Protein AF-A0A150J374-F1 (afdb_monomer_lite)

Secondary structure (DSSP, 8-state):
-HHHHHHHHTT----HHHHHHHHHHH---SHHHHHHHHTT-S--PPP-------------------TTSSSSPPPHHHHHHHHHHHHTHHHHHHHHHIIIII----HHHHHHHHHHHHHHHHHHHHHHHHHHHHHHHHHHHHHHHHHHHHTTPPPPPPPS--HHHHHHHHHHHHHHHHHHHHHHHHHHHHHHHHHHHHHHHHTT-----GGG--B-PPPTT--HHHHHHHHH-TTSBHHHHHHHHHHHHHHHHHHHHHHHHHHHHHHHHHHHHHHHHHHHHHHHHHHHHHH-TTEEEEB-EE---STT--HHHHHHHHH--B-TTSPPPPSSTT---EE-PPEEEES---------

Structure (mmCIF, N/CA/C/O backbone):
data_AF-A0A150J374-F1
#
_entry.id   AF-A0A150J374-F1
#
loop_
_atom_site.group_PDB
_atom_site.id
_atom_site.type_symbol
_atom_site.label_atom_id
_atom_site.label_alt_id
_atom_site.label_comp_id
_atom_site.label_asym_id
_atom_site.label_entity_id
_atom_site.label_seq_id
_atom_site.pdbx_PDB_ins_code
_atom_site.Cartn_x
_atom_site.Cartn_y
_atom_site.Cartn_z
_atom_site.occupancy
_atom_site.B_iso_or_equiv
_atom_site.auth_seq_id
_atom_site.auth_comp_id
_atom_site.auth_asym_id
_atom_site.auth_atom_id
_atom_site.pdbx_PDB_model_num
ATOM 1 N N . MET A 1 1 ? 31.662 -36.806 10.217 1.00 38.19 1 MET A N 1
ATOM 2 C CA . MET A 1 1 ? 30.201 -36.665 10.030 1.00 38.19 1 MET A CA 1
ATOM 3 C C . MET A 1 1 ? 29.494 -36.095 11.257 1.00 38.19 1 MET A C 1
ATOM 5 O O . MET A 1 1 ? 28.530 -35.372 11.061 1.00 38.19 1 MET A O 1
ATOM 9 N N . GLU A 1 2 ? 29.994 -36.279 12.486 1.00 33.09 2 GLU A N 1
ATOM 10 C CA . GLU A 1 2 ? 29.393 -35.645 13.682 1.00 33.09 2 GLU A CA 1
ATOM 11 C C . GLU A 1 2 ? 29.393 -34.106 13.656 1.00 33.09 2 GLU A C 1
ATOM 13 O O . GLU A 1 2 ? 28.405 -33.495 14.045 1.00 33.09 2 GLU A O 1
ATOM 18 N N . LYS A 1 3 ? 30.404 -33.458 13.058 1.00 30.72 3 LYS A N 1
ATOM 19 C CA . LYS A 1 3 ? 30.445 -31.983 12.954 1.00 30.72 3 LYS A CA 1
ATOM 20 C C . LYS A 1 3 ? 29.437 -31.363 11.969 1.00 30.72 3 LYS A C 1
ATOM 22 O O . LYS A 1 3 ? 29.217 -30.160 12.011 1.00 30.72 3 LYS A O 1
ATOM 27 N N . VAL A 1 4 ? 28.818 -32.160 11.090 1.00 33.91 4 VAL A N 1
ATOM 28 C CA . VAL A 1 4 ? 27.753 -31.682 10.178 1.00 33.91 4 VAL A CA 1
ATOM 29 C C . VAL A 1 4 ? 26.372 -31.856 10.824 1.00 33.91 4 VAL A C 1
ATOM 31 O O . VAL A 1 4 ? 25.493 -31.019 10.633 1.00 33.91 4 VAL A O 1
ATOM 34 N N . ALA A 1 5 ? 26.199 -32.877 11.669 1.00 33.41 5 ALA A N 1
ATOM 35 C CA . ALA A 1 5 ? 24.984 -33.051 12.463 1.00 33.41 5 ALA A CA 1
ATOM 36 C C . ALA A 1 5 ? 24.838 -31.963 13.547 1.00 33.41 5 ALA A C 1
ATOM 38 O O . ALA A 1 5 ? 23.731 -31.492 13.803 1.00 33.41 5 ALA A O 1
ATOM 39 N N . GLU A 1 6 ? 25.951 -31.497 14.120 1.00 32.00 6 GLU A N 1
ATOM 40 C CA . GLU A 1 6 ? 25.953 -30.429 15.130 1.00 32.00 6 GLU A CA 1
ATOM 41 C C . GLU A 1 6 ? 25.656 -29.045 14.515 1.00 32.00 6 GLU A C 1
ATOM 43 O O . GLU A 1 6 ? 24.840 -28.295 15.042 1.00 32.00 6 GLU A O 1
ATOM 48 N N . ALA A 1 7 ? 26.168 -28.763 13.309 1.00 32.22 7 ALA A N 1
ATOM 49 C CA . ALA A 1 7 ? 25.910 -27.508 12.588 1.00 32.22 7 ALA A CA 1
ATOM 50 C C . ALA A 1 7 ? 24.475 -27.370 12.032 1.00 32.22 7 ALA A C 1
ATOM 52 O O . ALA A 1 7 ? 24.049 -26.268 11.683 1.00 32.22 7 ALA A O 1
ATOM 53 N N . THR A 1 8 ? 23.725 -28.474 11.936 1.00 37.16 8 THR A N 1
ATOM 54 C CA . THR A 1 8 ? 22.335 -28.453 11.443 1.00 37.16 8 THR A CA 1
ATOM 55 C C . THR A 1 8 ? 21.329 -28.280 12.585 1.00 37.16 8 THR A C 1
ATOM 57 O O . THR A 1 8 ? 20.276 -27.680 12.380 1.00 37.16 8 THR A O 1
ATOM 60 N N . ARG A 1 9 ? 21.673 -28.696 13.815 1.00 35.72 9 ARG A N 1
ATOM 61 C CA . ARG A 1 9 ? 20.845 -28.434 15.007 1.00 35.72 9 ARG A CA 1
ATOM 62 C C . ARG A 1 9 ? 20.870 -26.970 15.458 1.00 35.72 9 ARG A C 1
ATOM 64 O O . ARG A 1 9 ? 19.914 -26.530 16.082 1.00 35.72 9 ARG A O 1
ATOM 71 N N . GLU A 1 10 ? 21.887 -26.197 15.077 1.00 35.88 10 GLU A N 1
ATOM 72 C CA . GLU A 1 10 ? 21.960 -24.757 15.373 1.00 35.88 10 GLU A CA 1
ATOM 73 C C . GLU A 1 10 ? 21.293 -23.843 14.326 1.00 35.88 10 GLU A C 1
ATOM 75 O O . GLU A 1 10 ? 21.214 -22.636 14.555 1.00 35.88 10 GLU A O 1
ATOM 80 N N . LYS A 1 11 ? 20.793 -24.356 13.185 1.00 39.19 11 LYS A N 1
ATOM 81 C CA . LYS A 1 11 ? 20.380 -23.483 12.062 1.00 39.19 11 LYS A CA 1
ATOM 82 C C . LYS A 1 11 ? 18.904 -23.341 11.738 1.00 39.19 11 LYS A C 1
ATOM 84 O O . LYS A 1 11 ? 18.573 -22.381 11.052 1.00 39.19 11 LYS A O 1
ATOM 89 N N . VAL A 1 12 ? 18.013 -24.157 12.280 1.00 43.22 12 VAL A N 1
ATOM 90 C CA . VAL A 1 12 ? 16.616 -23.748 12.463 1.00 43.22 12 VAL A CA 1
ATOM 91 C C . VAL A 1 12 ? 16.111 -24.508 13.679 1.00 43.22 12 VAL A C 1
ATOM 93 O O . VAL A 1 12 ? 15.700 -25.659 13.570 1.00 43.22 12 VAL A O 1
ATOM 96 N N . ALA A 1 13 ? 16.146 -23.874 14.848 1.00 41.72 13 ALA A N 1
ATOM 97 C CA . ALA A 1 13 ? 15.275 -24.295 15.933 1.00 41.72 13 ALA A CA 1
ATOM 98 C C . ALA A 1 13 ? 13.845 -23.953 15.492 1.00 41.72 13 ALA A C 1
ATOM 100 O O . ALA A 1 13 ? 13.329 -22.875 15.781 1.00 41.72 13 ALA A O 1
ATOM 101 N N . ILE A 1 14 ? 13.241 -24.824 14.678 1.00 50.91 14 ILE A N 1
ATOM 102 C CA . ILE A 1 14 ? 11.795 -24.808 14.494 1.00 50.91 14 ILE A CA 1
ATOM 103 C C . ILE A 1 14 ? 11.257 -25.153 15.874 1.00 50.91 14 ILE A C 1
ATOM 105 O O . ILE A 1 14 ? 11.495 -26.251 16.370 1.00 50.91 14 ILE A O 1
ATOM 109 N N . ASP A 1 15 ? 10.613 -24.176 16.507 1.00 53.50 15 ASP A N 1
ATOM 110 C CA . ASP A 1 15 ? 9.872 -24.375 17.745 1.00 53.50 15 ASP A CA 1
ATOM 111 C C . ASP A 1 15 ? 9.000 -25.630 17.583 1.00 53.50 15 ASP A C 1
ATOM 113 O O . ASP A 1 15 ? 8.248 -25.743 16.607 1.00 53.50 15 ASP A O 1
ATOM 117 N N . GLU A 1 16 ? 9.117 -26.583 18.509 1.00 51.59 16 GLU A N 1
ATOM 118 C CA . GLU A 1 16 ? 8.302 -27.801 18.536 1.00 51.59 16 GLU A CA 1
ATOM 119 C C . GLU A 1 16 ? 6.806 -27.468 18.398 1.00 51.59 16 GLU A C 1
ATOM 121 O O . GLU A 1 16 ? 6.070 -28.207 17.743 1.00 51.59 16 GLU A O 1
ATOM 126 N N . ALA A 1 17 ? 6.363 -26.307 18.900 1.00 51.78 17 ALA A N 1
ATOM 127 C CA . ALA A 1 17 ? 5.001 -25.807 18.741 1.00 51.78 17 ALA A CA 1
ATOM 128 C C . ALA A 1 17 ? 4.650 -25.436 17.288 1.00 51.78 17 ALA A C 1
ATOM 130 O O . ALA A 1 17 ? 3.533 -25.700 16.837 1.00 51.78 17 ALA A O 1
ATOM 131 N N . LEU A 1 18 ? 5.589 -24.857 16.532 1.00 52.59 18 LEU A N 1
ATOM 132 C CA . LEU A 1 18 ? 5.409 -24.536 15.113 1.00 52.59 18 LEU A CA 1
ATOM 133 C C . LEU A 1 18 ? 5.372 -25.813 14.264 1.00 52.59 18 LEU A C 1
ATOM 135 O O . LEU A 1 18 ? 4.551 -25.918 13.354 1.00 52.59 18 LEU A O 1
ATOM 139 N N . LEU A 1 19 ? 6.206 -26.802 14.595 1.00 54.09 19 LEU A N 1
ATOM 140 C CA . LEU A 1 19 ? 6.217 -28.105 13.930 1.00 54.09 19 LEU A CA 1
ATOM 141 C C . LEU A 1 19 ? 4.925 -28.896 14.208 1.00 54.09 19 LEU A C 1
ATOM 143 O O . LEU A 1 19 ? 4.296 -29.393 13.275 1.00 54.09 19 LEU A O 1
ATOM 147 N N . CYS A 1 20 ? 4.466 -28.924 15.465 1.00 54.12 20 CYS A N 1
ATOM 148 C CA . CYS A 1 20 ? 3.187 -29.536 15.843 1.00 54.12 20 CYS A CA 1
ATOM 149 C C . CYS A 1 20 ? 2.001 -28.854 15.146 1.00 54.12 20 CYS A C 1
ATOM 151 O O . CYS A 1 20 ? 1.096 -29.527 14.653 1.00 54.12 20 CYS A O 1
ATOM 153 N N . TYR A 1 21 ? 2.029 -27.523 15.036 1.00 58.75 21 TYR A N 1
ATOM 154 C CA . TYR A 1 21 ? 0.998 -26.752 14.340 1.00 58.75 21 TYR A CA 1
ATOM 155 C C . TYR A 1 21 ? 0.945 -27.054 12.833 1.00 58.75 21 TYR A C 1
ATOM 157 O O . TYR A 1 21 ? -0.140 -27.116 12.248 1.00 58.75 21 TYR A O 1
ATOM 165 N N . LEU A 1 22 ? 2.100 -27.264 12.193 1.00 53.56 22 LEU A N 1
ATOM 166 C CA . LEU A 1 22 ? 2.177 -27.616 10.774 1.00 53.56 22 LEU A CA 1
ATOM 167 C C . LEU A 1 22 ? 1.619 -29.019 10.506 1.00 53.56 22 LEU A C 1
ATOM 169 O O . LEU A 1 22 ? 0.849 -29.172 9.558 1.00 53.56 22 LEU A O 1
ATOM 173 N N . ILE A 1 23 ? 1.921 -30.004 11.357 1.00 57.75 23 ILE A N 1
ATOM 174 C CA . ILE A 1 23 ? 1.377 -31.373 11.273 1.00 57.75 23 ILE A CA 1
ATOM 175 C C . ILE A 1 23 ? -0.154 -31.352 11.436 1.00 57.75 23 ILE A C 1
ATOM 177 O O . ILE A 1 23 ? -0.884 -31.926 10.630 1.00 57.75 23 ILE A O 1
ATOM 181 N N . GLU A 1 24 ? -0.675 -30.593 12.405 1.00 58.88 24 GLU A N 1
ATOM 182 C CA . GLU A 1 24 ? -2.112 -30.567 12.710 1.00 58.88 24 GLU A CA 1
ATOM 183 C C . GLU A 1 24 ? -2.978 -29.901 11.616 1.00 58.88 24 GLU A C 1
ATOM 185 O O . GLU A 1 24 ? -4.165 -30.207 11.483 1.00 58.88 24 GLU A O 1
ATOM 190 N N . LYS A 1 25 ? -2.423 -28.966 10.828 1.00 56.12 25 LYS A N 1
ATOM 191 C CA . LYS A 1 25 ? -3.194 -28.167 9.847 1.00 56.12 25 LYS A CA 1
ATOM 192 C C . LYS A 1 25 ? -2.994 -28.557 8.388 1.00 56.12 25 LYS A C 1
ATOM 194 O O . LYS A 1 25 ? -3.823 -28.183 7.561 1.00 56.12 25 LYS A O 1
ATOM 199 N N . SER A 1 26 ? -1.928 -29.282 8.067 1.00 62.06 26 SER A N 1
ATOM 200 C CA . SER A 1 26 ? -1.601 -29.674 6.690 1.00 62.06 26 SER A CA 1
ATOM 201 C C . SER A 1 26 ? -2.171 -31.036 6.289 1.00 62.06 26 SER A C 1
ATOM 203 O O . SER A 1 26 ? -2.210 -31.337 5.105 1.00 62.06 26 SER A O 1
ATOM 205 N N . GLY A 1 27 ? -2.634 -31.854 7.240 1.00 60.09 27 GLY A N 1
ATOM 206 C CA . GLY A 1 27 ? -3.044 -33.239 6.970 1.00 60.09 27 GLY A CA 1
ATOM 207 C C . GLY A 1 27 ? -1.870 -34.219 6.831 1.00 60.09 27 GLY A C 1
ATOM 208 O O . GLY A 1 27 ? -2.103 -35.387 6.528 1.00 60.09 27 GLY A O 1
ATOM 209 N N . ILE A 1 28 ? -0.642 -33.750 7.073 1.00 60.94 28 ILE A N 1
ATOM 210 C CA . ILE A 1 28 ? 0.588 -34.545 7.133 1.00 60.94 28 ILE A CA 1
ATOM 211 C C . ILE A 1 28 ? 0.591 -35.335 8.443 1.00 60.94 28 ILE A C 1
ATOM 213 O O . ILE A 1 28 ? 0.368 -34.769 9.511 1.00 60.94 28 ILE A O 1
ATOM 217 N N . LYS A 1 29 ? 0.812 -36.648 8.380 1.00 69.19 29 LYS A N 1
ATOM 218 C CA . LYS A 1 29 ? 0.600 -37.556 9.517 1.00 69.19 29 LYS A CA 1
ATOM 219 C C . LYS A 1 29 ? 1.832 -37.729 10.395 1.00 69.19 29 LYS A C 1
ATOM 221 O O . LYS A 1 29 ? 1.688 -38.107 11.556 1.00 69.19 29 LYS A O 1
ATOM 226 N N . ASN A 1 30 ? 3.029 -37.505 9.854 1.00 71.19 30 ASN A N 1
ATOM 227 C CA . ASN A 1 30 ? 4.289 -37.649 10.578 1.00 71.19 30 ASN A CA 1
ATOM 228 C C . ASN A 1 30 ? 5.428 -36.839 9.931 1.00 71.19 30 ASN A C 1
ATOM 230 O O . ASN A 1 30 ? 5.258 -36.203 8.891 1.00 71.19 30 ASN A O 1
ATOM 234 N N . LEU A 1 31 ? 6.588 -36.856 10.588 1.00 60.91 31 LEU A N 1
ATOM 235 C CA . LEU A 1 31 ? 7.769 -36.097 10.185 1.00 60.91 31 LEU A CA 1
ATOM 236 C C . LEU A 1 31 ? 8.327 -36.545 8.823 1.00 60.91 31 LEU A C 1
ATOM 238 O O . LEU A 1 31 ? 8.738 -35.705 8.028 1.00 60.91 31 LEU A O 1
ATOM 242 N N . ASP A 1 32 ? 8.267 -37.843 8.525 1.00 70.38 32 ASP A N 1
ATOM 243 C CA . ASP A 1 32 ? 8.770 -38.398 7.265 1.00 70.38 32 ASP A CA 1
ATOM 244 C C . ASP A 1 32 ? 7.936 -37.898 6.070 1.00 70.38 32 ASP A C 1
ATOM 246 O O . ASP A 1 32 ? 8.472 -37.513 5.033 1.00 70.38 32 ASP A O 1
ATOM 250 N N . GLU A 1 33 ? 6.612 -37.813 6.231 1.00 62.59 33 GLU A N 1
ATOM 251 C CA . GLU A 1 33 ? 5.692 -37.285 5.216 1.00 62.59 33 GLU A CA 1
ATOM 252 C C . GLU A 1 33 ? 5.844 -35.757 5.038 1.00 62.59 33 GLU A C 1
ATOM 254 O O . GLU A 1 33 ? 5.682 -35.240 3.931 1.00 62.59 33 GLU A O 1
AT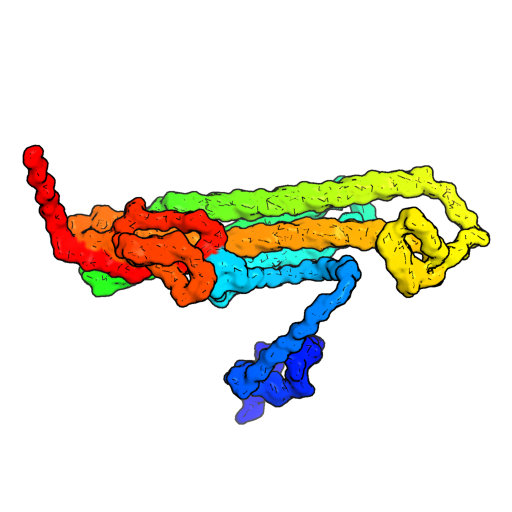OM 259 N N . PHE A 1 34 ? 6.246 -35.034 6.093 1.00 67.00 34 PHE A N 1
ATOM 260 C CA . PHE A 1 34 ? 6.608 -33.613 6.012 1.00 67.00 34 PHE A CA 1
ATOM 261 C C . PHE A 1 34 ? 7.890 -33.396 5.204 1.00 67.00 34 PHE A C 1
ATOM 263 O O . PHE A 1 34 ? 7.930 -32.523 4.336 1.00 67.00 34 PHE A O 1
ATOM 270 N N . GLU A 1 35 ? 8.927 -34.201 5.441 1.00 64.62 35 GLU A N 1
ATOM 271 C CA . GLU A 1 35 ? 10.180 -34.105 4.689 1.00 64.62 35 GLU A CA 1
ATOM 272 C C . GLU A 1 35 ? 9.993 -34.421 3.200 1.00 64.62 35 GLU A C 1
ATOM 274 O O . GLU A 1 35 ? 10.591 -33.756 2.351 1.00 64.62 35 GLU A O 1
ATOM 279 N N . LEU A 1 36 ? 9.137 -35.391 2.872 1.00 65.62 36 LEU A N 1
ATOM 280 C CA . LEU A 1 36 ? 8.795 -35.730 1.489 1.00 65.62 36 LEU A CA 1
ATOM 281 C C . LEU A 1 36 ? 7.960 -34.627 0.813 1.00 65.62 36 LEU A C 1
ATOM 283 O O . LEU A 1 36 ? 8.185 -34.314 -0.356 1.00 65.62 36 LEU A O 1
ATOM 287 N N . TRP A 1 37 ? 7.057 -33.963 1.544 1.00 68.88 37 TRP A N 1
ATOM 288 C CA . TRP A 1 37 ? 6.310 -32.803 1.038 1.00 68.88 37 TRP A CA 1
ATOM 289 C C . TRP A 1 37 ? 7.214 -31.588 0.776 1.00 68.88 37 TRP A C 1
ATOM 291 O O . TRP A 1 37 ? 7.107 -30.957 -0.275 1.00 68.88 37 TRP A O 1
ATOM 301 N N . VAL A 1 38 ? 8.163 -31.293 1.674 1.00 59.75 38 VAL A N 1
ATOM 302 C CA . VAL A 1 38 ? 9.156 -30.213 1.484 1.00 59.75 38 VAL A CA 1
ATOM 303 C C . VAL A 1 38 ? 10.032 -30.462 0.250 1.00 59.75 38 VAL A C 1
ATOM 305 O O . VAL A 1 38 ? 10.437 -29.511 -0.420 1.00 59.75 38 VAL A O 1
ATOM 308 N N . LYS A 1 39 ? 10.293 -31.730 -0.082 1.00 68.06 39 LYS A N 1
ATOM 309 C CA . LYS A 1 39 ? 11.021 -32.136 -1.295 1.00 68.06 39 LYS A CA 1
ATOM 310 C C . LYS A 1 39 ? 10.148 -32.170 -2.557 1.00 68.06 39 LYS A C 1
ATOM 312 O O . LYS A 1 39 ? 10.680 -32.362 -3.645 1.00 68.06 39 LYS A O 1
ATOM 317 N N . GLY A 1 40 ? 8.838 -31.941 -2.434 1.00 59.81 40 GLY A N 1
ATOM 318 C CA . GLY A 1 40 ? 7.895 -31.957 -3.555 1.00 59.81 40 GLY A CA 1
ATOM 319 C C . GLY A 1 40 ? 7.529 -33.362 -4.041 1.00 59.81 40 GLY A C 1
ATOM 320 O O . GLY A 1 40 ? 7.038 -33.511 -5.155 1.00 59.81 40 GLY A O 1
ATOM 321 N N . GLU A 1 41 ? 7.765 -34.390 -3.226 1.00 65.94 41 GLU A N 1
ATOM 322 C CA . GLU A 1 41 ? 7.545 -35.794 -3.592 1.00 65.94 41 GLU A CA 1
ATOM 323 C C . GLU A 1 41 ? 6.123 -36.283 -3.254 1.00 65.94 41 GLU A C 1
ATOM 325 O O . GLU A 1 41 ? 5.722 -37.365 -3.682 1.00 65.94 41 GLU A O 1
ATOM 330 N N . VAL A 1 42 ? 5.332 -35.487 -2.521 1.00 56.38 42 VAL A N 1
ATOM 331 C CA . VAL A 1 42 ? 3.940 -35.804 -2.156 1.00 56.38 42 VAL A CA 1
ATOM 332 C C . VAL A 1 42 ? 3.047 -34.570 -2.325 1.00 56.38 42 VAL A C 1
ATOM 334 O O . VAL A 1 42 ? 3.392 -33.478 -1.877 1.00 56.38 42 VAL A O 1
ATOM 337 N N . GLU A 1 43 ? 1.876 -34.742 -2.947 1.00 54.22 43 GLU A N 1
ATOM 338 C CA . GLU A 1 43 ? 0.886 -33.682 -3.182 1.00 54.22 43 GLU A CA 1
ATOM 339 C C . GLU A 1 43 ? -0.299 -33.813 -2.206 1.00 54.22 43 GLU A C 1
ATOM 341 O O . GLU A 1 43 ? -0.910 -34.878 -2.092 1.00 54.22 43 GLU A O 1
ATOM 346 N N . ILE A 1 44 ? -0.653 -32.730 -1.503 1.00 55.34 44 ILE A N 1
ATOM 347 C CA . ILE A 1 44 ? -1.740 -32.727 -0.512 1.00 55.34 44 ILE A CA 1
ATOM 348 C C . ILE A 1 44 ? -2.915 -31.900 -1.032 1.00 55.34 44 ILE A C 1
ATOM 350 O O . ILE A 1 44 ? -2.782 -30.705 -1.294 1.00 55.34 44 ILE A O 1
ATOM 354 N N . LYS A 1 45 ? -4.095 -32.522 -1.142 1.00 45.03 45 LYS A N 1
ATOM 355 C CA . LYS A 1 45 ? -5.328 -31.853 -1.586 1.00 45.03 45 LYS A CA 1
ATOM 356 C C . LYS A 1 45 ? -6.177 -31.404 -0.387 1.00 45.03 45 LYS A C 1
ATOM 358 O O . LYS A 1 45 ? -6.566 -32.255 0.417 1.00 45.03 45 LYS A O 1
ATOM 363 N N . PRO A 1 46 ? -6.524 -30.109 -0.259 1.00 40.38 46 PRO A N 1
ATOM 364 C CA . PRO A 1 46 ? -7.379 -29.643 0.827 1.00 40.38 46 PRO A CA 1
ATOM 365 C C . PRO A 1 46 ? -8.831 -30.089 0.607 1.00 40.38 46 PRO A C 1
ATOM 367 O O . PRO A 1 46 ? -9.414 -29.862 -0.454 1.00 40.38 46 PRO A O 1
ATOM 370 N N . LYS A 1 47 ? -9.443 -30.702 1.627 1.00 35.91 47 LYS A N 1
ATOM 371 C CA . LYS A 1 47 ? -10.891 -30.955 1.650 1.00 35.91 47 LYS A CA 1
ATOM 372 C C . LYS A 1 47 ? -11.636 -29.652 1.943 1.00 35.91 47 LYS A C 1
ATOM 374 O O . LYS A 1 47 ? -11.446 -29.062 3.004 1.00 35.91 47 LYS A O 1
ATOM 379 N N . VAL A 1 48 ? -12.521 -29.245 1.036 1.00 38.25 48 VAL A N 1
ATOM 380 C CA . VAL A 1 48 ? -13.505 -28.180 1.266 1.00 38.25 48 VAL A CA 1
ATOM 381 C C . VAL A 1 48 ? -14.892 -28.815 1.295 1.00 38.25 48 VAL A C 1
ATOM 383 O O . VAL A 1 48 ? -15.290 -29.461 0.331 1.00 38.25 48 VAL A O 1
ATOM 386 N N . GLU A 1 49 ? -15.630 -28.618 2.386 1.00 35.09 49 GLU A N 1
ATOM 387 C CA . GLU A 1 49 ? -17.067 -28.904 2.459 1.00 35.09 49 GLU A CA 1
ATOM 388 C C . GLU A 1 49 ? -17.867 -27.598 2.555 1.00 35.09 49 GLU A C 1
ATOM 390 O O . GLU A 1 49 ? -17.479 -26.645 3.239 1.00 35.09 49 GLU A O 1
ATOM 395 N N . HIS A 1 50 ? -18.990 -27.559 1.834 1.00 32.78 50 HIS A N 1
ATOM 396 C CA . HIS A 1 50 ? -19.873 -26.405 1.715 1.00 32.78 50 HIS A CA 1
ATOM 397 C C . HIS A 1 50 ? -20.871 -26.267 2.880 1.00 32.78 50 HIS A C 1
ATOM 399 O O . HIS A 1 50 ? -21.577 -27.196 3.247 1.00 32.78 50 HIS A O 1
ATOM 405 N N . ALA A 1 51 ? -20.925 -25.029 3.380 1.00 47.19 51 ALA A N 1
ATOM 406 C CA . ALA A 1 51 ? -22.043 -24.242 3.912 1.00 47.19 51 ALA A CA 1
ATOM 407 C C . ALA A 1 51 ? -23.212 -24.916 4.663 1.00 47.19 51 ALA A C 1
ATOM 409 O O . ALA A 1 51 ? -24.101 -25.490 4.052 1.00 47.19 51 ALA A O 1
ATOM 410 N N . HIS A 1 52 ? -23.363 -24.548 5.945 1.00 26.92 52 HIS A N 1
ATOM 411 C CA . HIS A 1 52 ? -24.669 -24.259 6.552 1.00 26.92 52 HIS A CA 1
ATOM 412 C C . HIS A 1 52 ? -24.568 -23.137 7.609 1.00 26.92 52 HIS A C 1
ATOM 414 O O . HIS A 1 52 ? -23.675 -23.139 8.450 1.00 26.92 52 HIS A O 1
ATOM 420 N N . ILE A 1 53 ? -25.513 -22.187 7.524 1.00 29.66 53 ILE A N 1
ATOM 421 C CA . ILE A 1 53 ? -25.961 -21.186 8.519 1.00 29.66 53 ILE A CA 1
ATOM 422 C C . ILE A 1 53 ? -24.844 -20.348 9.182 1.00 29.66 53 ILE A C 1
ATOM 424 O O . ILE A 1 53 ? -24.161 -20.781 10.109 1.00 29.66 53 ILE A O 1
ATOM 428 N N . LYS A 1 54 ? -24.714 -19.083 8.743 1.00 35.00 54 LYS A N 1
ATOM 429 C CA . LYS A 1 54 ? -23.756 -18.094 9.269 1.00 35.00 54 LYS A CA 1
ATOM 430 C C . LYS A 1 54 ? -23.999 -17.814 10.761 1.00 35.00 54 LYS A C 1
ATOM 432 O O . LYS A 1 54 ? -24.692 -16.869 11.127 1.00 35.00 54 LYS A O 1
ATOM 437 N N . LYS A 1 55 ? -23.329 -18.572 11.634 1.00 37.41 55 LYS A N 1
ATOM 438 C CA . LYS A 1 55 ? -22.749 -17.994 12.856 1.00 37.41 55 LYS A CA 1
ATOM 439 C C . LYS A 1 55 ? -21.934 -16.779 12.401 1.00 37.41 55 LYS A C 1
ATOM 441 O O . LYS A 1 55 ? -21.206 -16.913 11.415 1.00 37.41 55 LYS A O 1
ATOM 446 N N . SER A 1 56 ? -22.060 -15.615 13.044 1.00 40.31 56 SER A N 1
ATOM 447 C CA . SER A 1 56 ? -21.134 -14.508 12.778 1.00 40.31 56 SER A CA 1
ATOM 448 C C . SER A 1 56 ? -19.723 -15.041 13.024 1.00 40.31 56 SER A C 1
ATOM 450 O O . SER A 1 56 ? -19.337 -15.358 14.151 1.00 40.31 56 SER A O 1
ATOM 452 N N . LYS A 1 57 ? -19.013 -15.328 11.931 1.00 49.84 57 LYS A N 1
ATOM 453 C CA . LYS A 1 57 ? -17.694 -15.945 11.975 1.00 49.84 57 LYS A CA 1
ATOM 454 C C . LYS A 1 57 ? -16.808 -14.868 12.579 1.00 49.84 57 LYS A C 1
ATOM 456 O O . LYS A 1 57 ? -16.722 -13.789 12.000 1.00 49.84 57 LYS A O 1
ATOM 461 N N . LYS A 1 58 ? -16.239 -15.133 13.760 1.00 53.31 58 LYS A N 1
ATOM 462 C CA . LYS A 1 58 ? -15.277 -14.235 14.412 1.00 53.31 58 LYS A CA 1
ATOM 463 C C . LYS A 1 58 ? -14.285 -13.787 13.335 1.00 53.31 58 LYS A C 1
ATOM 465 O O . LYS A 1 58 ? -13.664 -14.649 12.707 1.00 53.31 58 LYS A O 1
ATOM 470 N N . ILE A 1 59 ? -14.231 -12.486 13.046 1.00 58.53 59 ILE A N 1
ATOM 471 C CA . ILE A 1 59 ? -13.342 -11.951 12.015 1.00 58.53 59 ILE A CA 1
ATOM 472 C C . ILE A 1 59 ? -11.932 -12.100 12.573 1.00 58.53 59 ILE A C 1
ATOM 474 O O . ILE A 1 59 ? -11.481 -11.312 13.391 1.00 58.53 59 ILE A O 1
ATOM 478 N N . LYS A 1 60 ? -11.240 -13.173 12.196 1.00 71.56 60 LYS A N 1
ATOM 479 C CA . LYS A 1 60 ? -9.822 -13.300 12.502 1.00 71.56 60 LYS A CA 1
ATOM 480 C C . LYS A 1 60 ? -9.087 -12.485 11.449 1.00 71.56 60 LYS A C 1
ATOM 482 O O . LYS A 1 60 ? -9.067 -12.885 10.288 1.00 71.56 60 LYS A O 1
ATOM 487 N N . VAL A 1 61 ? -8.531 -11.340 11.840 1.00 74.81 61 VAL A N 1
ATOM 488 C CA . VAL A 1 61 ? -7.705 -10.535 10.935 1.00 74.81 61 VAL A CA 1
ATOM 489 C C . VAL A 1 61 ? -6.476 -11.361 10.559 1.00 74.81 61 VAL A C 1
ATOM 491 O O . VAL A 1 61 ? -5.615 -11.653 11.389 1.00 74.81 61 VAL A O 1
ATOM 494 N N . GLU A 1 62 ? -6.421 -11.789 9.302 1.00 87.94 62 GLU A N 1
ATOM 495 C CA . GLU A 1 62 ? -5.260 -12.469 8.741 1.00 87.94 62 GLU A CA 1
ATOM 496 C C . GLU A 1 62 ? -4.345 -11.440 8.088 1.00 87.94 62 GLU A C 1
ATOM 498 O O . GLU A 1 62 ? -4.728 -10.777 7.124 1.00 87.94 62 GLU A O 1
ATOM 503 N N . PHE A 1 63 ? -3.119 -11.329 8.596 1.00 90.94 63 PHE A N 1
ATOM 504 C CA . PHE A 1 63 ? -2.076 -10.464 8.048 1.00 90.94 63 PHE A CA 1
ATOM 505 C C . PHE A 1 63 ? -1.342 -11.176 6.915 1.00 90.94 63 PHE A C 1
ATOM 507 O O . PHE A 1 63 ? -0.150 -11.443 7.026 1.00 90.94 63 PHE A O 1
ATOM 514 N N . LYS A 1 64 ? -2.069 -11.535 5.858 1.00 94.06 64 LYS A N 1
ATOM 515 C CA . LYS A 1 64 ? -1.522 -12.140 4.640 1.00 94.06 64 LYS A CA 1
ATOM 516 C C . LYS A 1 64 ? -2.005 -11.361 3.416 1.00 94.06 64 LYS A C 1
ATOM 518 O O . LYS A 1 64 ? -3.167 -10.940 3.416 1.00 94.06 64 LYS A O 1
ATOM 523 N N . PRO A 1 65 ? -1.151 -11.169 2.397 1.00 94.44 65 PRO A N 1
ATOM 524 C CA . PRO A 1 65 ? -1.590 -10.605 1.131 1.00 94.44 65 PRO A CA 1
ATOM 525 C C . PRO A 1 65 ? -2.558 -11.567 0.439 1.00 94.44 65 PRO A C 1
ATOM 527 O O . PRO A 1 65 ? -2.460 -12.786 0.601 1.00 94.44 65 PRO A O 1
ATOM 530 N N . ASN A 1 66 ? -3.486 -11.028 -0.346 1.00 92.00 66 ASN A N 1
ATOM 531 C CA . ASN A 1 66 ? -4.319 -11.819 -1.239 1.00 92.00 66 ASN A CA 1
ATOM 532 C C . ASN A 1 66 ? -3.491 -12.230 -2.474 1.00 92.00 66 ASN A C 1
ATOM 534 O O . ASN A 1 66 ? -3.205 -11.371 -3.312 1.00 92.00 66 ASN A O 1
ATOM 538 N N . PRO A 1 67 ? -3.119 -13.513 -2.644 1.00 89.12 67 PRO A N 1
ATOM 539 C CA . PRO A 1 67 ? -2.301 -13.931 -3.783 1.00 89.12 67 PRO A CA 1
ATOM 540 C C . PRO A 1 67 ? -3.006 -13.752 -5.133 1.00 89.12 67 PRO A C 1
ATOM 542 O O . PRO A 1 67 ? -2.332 -13.650 -6.151 1.00 89.12 67 PRO A O 1
ATOM 545 N N . ASN A 1 68 ? -4.337 -13.648 -5.114 1.00 86.94 68 ASN A N 1
ATOM 546 C CA . ASN A 1 68 ? -5.199 -13.489 -6.281 1.00 86.94 68 ASN A CA 1
ATOM 547 C C . ASN A 1 68 ? -5.733 -12.049 -6.383 1.00 86.94 68 ASN A C 1
ATOM 549 O O . ASN A 1 68 ? -6.876 -11.830 -6.781 1.00 86.94 68 ASN A O 1
ATOM 553 N N . LEU A 1 69 ? -4.978 -11.067 -5.883 1.00 88.00 69 LEU A N 1
ATOM 554 C CA . LEU A 1 69 ? -5.311 -9.659 -6.076 1.00 88.00 69 LEU A CA 1
ATOM 555 C C . LEU A 1 69 ? -4.838 -9.221 -7.464 1.00 88.00 69 LEU A C 1
ATOM 557 O O . LEU A 1 69 ? -3.659 -9.407 -7.773 1.00 88.00 69 LEU A O 1
ATOM 561 N N . GLY A 1 70 ? -5.737 -8.607 -8.233 1.00 84.31 70 GLY A N 1
ATOM 562 C CA . GLY A 1 70 ? -5.478 -8.219 -9.619 1.00 84.31 70 GLY A CA 1
ATOM 563 C C . GLY A 1 70 ? -5.642 -9.376 -10.607 1.00 84.31 70 GLY A C 1
ATOM 564 O O . GLY A 1 70 ? -6.090 -10.465 -10.240 1.00 84.31 70 GLY A O 1
ATOM 565 N N . GLU A 1 71 ? -5.290 -9.117 -11.861 1.00 82.69 71 GLU A N 1
ATOM 566 C CA . GLU A 1 71 ? -5.119 -10.156 -12.879 1.00 82.69 71 GLU A CA 1
ATOM 567 C C . GLU A 1 71 ? -3.894 -10.993 -12.540 1.00 82.69 71 GLU A C 1
ATOM 569 O O . GLU A 1 71 ? -3.008 -10.491 -11.874 1.00 82.69 71 GLU A O 1
ATOM 574 N N . ALA A 1 72 ? -3.813 -12.230 -13.014 1.00 79.19 72 ALA A N 1
ATOM 575 C CA . ALA A 1 72 ? -2.657 -13.113 -12.895 1.00 79.19 72 ALA A CA 1
ATOM 576 C C . ALA A 1 72 ? -2.008 -13.344 -11.508 1.00 79.19 72 ALA A C 1
ATOM 578 O O . ALA A 1 72 ? -2.321 -12.740 -10.481 1.00 79.19 72 ALA A O 1
ATOM 579 N N . GLY A 1 73 ? -1.110 -14.330 -11.458 1.00 82.81 73 GLY A N 1
ATOM 580 C CA . GLY A 1 73 ? -0.409 -14.714 -10.232 1.00 82.81 73 GLY A CA 1
ATOM 581 C C . GLY A 1 73 ? 0.650 -13.693 -9.805 1.00 82.81 73 GLY A C 1
ATOM 582 O O . GLY A 1 73 ? 1.542 -13.347 -10.580 1.00 82.81 73 GLY A O 1
ATOM 583 N N . ALA A 1 74 ? 0.606 -13.261 -8.543 1.00 89.12 74 ALA A N 1
ATOM 584 C CA . ALA A 1 74 ? 1.657 -12.434 -7.955 1.00 89.12 74 ALA A CA 1
ATOM 585 C C . ALA A 1 74 ? 3.002 -13.177 -7.886 1.00 89.12 74 ALA A C 1
ATOM 587 O O . ALA A 1 74 ? 3.071 -14.356 -7.523 1.00 89.12 74 ALA A O 1
ATOM 588 N N . THR A 1 75 ? 4.098 -12.467 -8.163 1.00 90.62 75 THR A N 1
ATOM 589 C CA . THR A 1 75 ? 5.440 -13.040 -7.982 1.00 90.62 75 THR A CA 1
ATOM 590 C C . THR A 1 75 ? 5.761 -13.216 -6.495 1.00 90.62 75 THR A C 1
ATOM 592 O O . THR A 1 75 ? 5.220 -12.526 -5.629 1.00 90.62 75 THR A O 1
ATOM 595 N N . LYS A 1 76 ? 6.705 -14.108 -6.167 1.00 93.88 76 LYS A N 1
ATOM 596 C CA . LYS A 1 76 ? 7.160 -14.284 -4.776 1.00 93.88 76 LYS A CA 1
ATOM 597 C C . LYS A 1 76 ? 7.743 -12.993 -4.185 1.00 93.88 76 LYS A C 1
ATOM 599 O O . LYS A 1 76 ? 7.532 -12.712 -3.009 1.00 93.88 76 LYS A O 1
ATOM 604 N N . GLU A 1 77 ? 8.471 -12.219 -4.986 1.00 94.00 77 GLU A N 1
ATOM 605 C CA . GLU A 1 77 ? 9.065 -10.942 -4.565 1.00 94.00 77 GLU A CA 1
ATOM 606 C C . GLU A 1 77 ? 7.993 -9.917 -4.192 1.00 94.00 77 GLU A C 1
ATOM 608 O O . GLU A 1 77 ? 8.068 -9.292 -3.134 1.00 94.00 77 GLU A O 1
ATOM 613 N N . GLU A 1 78 ? 6.958 -9.800 -5.020 1.00 94.62 78 GLU A N 1
ATOM 614 C CA . GLU A 1 78 ? 5.823 -8.924 -4.757 1.00 94.62 78 GLU A CA 1
ATOM 615 C C . GLU A 1 78 ? 5.042 -9.359 -3.515 1.00 94.62 78 GLU A C 1
ATOM 617 O O . GLU A 1 78 ? 4.735 -8.529 -2.659 1.00 94.62 78 GLU A O 1
ATOM 622 N N . LEU A 1 79 ? 4.739 -10.657 -3.381 1.00 95.62 79 LEU A N 1
ATOM 623 C CA . LEU A 1 79 ? 4.038 -11.178 -2.207 1.00 95.62 79 LEU A CA 1
ATOM 624 C C . LEU A 1 79 ? 4.818 -10.894 -0.925 1.00 95.62 79 LEU A C 1
ATOM 626 O O . LEU A 1 79 ? 4.219 -10.495 0.071 1.00 95.62 79 LEU A O 1
ATOM 630 N N . ASN A 1 80 ? 6.144 -11.040 -0.955 1.00 95.62 80 ASN A N 1
ATOM 631 C CA . ASN A 1 80 ? 6.997 -10.690 0.176 1.00 95.62 80 ASN A CA 1
ATOM 632 C C . ASN A 1 80 ? 6.915 -9.194 0.502 1.00 95.62 80 ASN A C 1
ATOM 634 O O . ASN A 1 80 ? 6.747 -8.837 1.666 1.00 95.62 80 ASN A O 1
ATOM 638 N N . TYR A 1 81 ? 6.987 -8.321 -0.504 1.00 97.44 81 TYR A N 1
ATOM 639 C CA . TYR A 1 81 ? 6.850 -6.878 -0.304 1.00 97.44 81 TYR A CA 1
ATOM 640 C C . TYR A 1 81 ? 5.495 -6.512 0.320 1.00 97.44 81 TYR A C 1
ATOM 642 O O . TYR A 1 81 ? 5.448 -5.883 1.378 1.00 97.44 81 TYR A O 1
ATOM 650 N N . ARG A 1 82 ? 4.391 -6.982 -0.269 1.00 97.62 82 ARG A N 1
ATOM 651 C CA . ARG A 1 82 ? 3.026 -6.754 0.235 1.00 97.62 82 ARG A CA 1
ATOM 652 C C . ARG A 1 82 ? 2.848 -7.298 1.652 1.00 97.62 82 ARG A C 1
ATOM 654 O O . ARG A 1 82 ? 2.274 -6.628 2.510 1.00 97.62 82 ARG A O 1
ATOM 661 N N . GLN A 1 83 ? 3.403 -8.478 1.929 1.00 97.31 83 GLN A N 1
ATOM 662 C CA . GLN A 1 83 ? 3.408 -9.079 3.259 1.00 97.31 83 GLN A CA 1
ATOM 663 C C . GLN A 1 83 ? 4.124 -8.194 4.286 1.00 97.31 83 GLN A C 1
ATOM 665 O O . GLN A 1 83 ? 3.608 -8.034 5.394 1.00 97.31 83 GLN A O 1
ATOM 670 N N . VAL A 1 84 ? 5.272 -7.603 3.939 1.00 96.25 84 VAL A N 1
ATOM 671 C CA . VAL A 1 84 ? 5.994 -6.679 4.827 1.00 96.25 84 VAL A CA 1
ATOM 672 C C . VAL A 1 84 ? 5.139 -5.451 5.142 1.00 96.25 84 VAL A C 1
ATOM 674 O O . VAL A 1 84 ? 4.999 -5.116 6.317 1.00 96.25 84 VAL A O 1
ATOM 677 N N . LEU A 1 85 ? 4.512 -4.820 4.142 1.00 97.31 85 LEU A N 1
ATOM 678 C CA . LEU A 1 85 ? 3.645 -3.656 4.377 1.00 97.31 85 LEU A CA 1
ATOM 679 C C . LEU A 1 85 ? 2.474 -3.999 5.310 1.00 97.31 85 LEU A C 1
ATOM 681 O O . LEU A 1 85 ? 2.203 -3.277 6.269 1.00 97.31 85 LEU A O 1
ATOM 685 N N . ILE A 1 86 ? 1.808 -5.131 5.063 1.00 97.31 86 ILE A N 1
ATOM 686 C CA . ILE A 1 86 ? 0.672 -5.603 5.865 1.00 97.31 86 ILE A CA 1
ATOM 687 C C . ILE A 1 86 ? 1.081 -5.880 7.317 1.00 97.31 86 ILE A C 1
ATOM 689 O O . ILE A 1 86 ? 0.307 -5.602 8.234 1.00 97.31 86 ILE A O 1
ATOM 693 N N . LEU A 1 87 ? 2.288 -6.401 7.563 1.00 96.06 87 LEU A N 1
ATOM 694 C CA . LEU A 1 87 ? 2.748 -6.707 8.922 1.00 96.06 87 LEU A CA 1
ATOM 695 C C . LEU A 1 87 ? 2.887 -5.464 9.806 1.00 96.06 87 LEU A C 1
ATOM 697 O O . LEU A 1 87 ? 2.740 -5.586 11.021 1.00 96.06 87 LEU A O 1
ATOM 701 N N . TYR A 1 88 ? 3.067 -4.269 9.237 1.00 97.38 88 TYR A N 1
ATOM 702 C CA . TYR A 1 88 ? 3.062 -3.027 10.018 1.00 97.38 88 TYR A CA 1
ATOM 703 C C . TYR A 1 88 ? 1.690 -2.672 10.605 1.00 97.38 88 TYR A C 1
ATOM 705 O O . TYR A 1 88 ? 1.627 -1.900 11.561 1.00 97.38 88 TYR A O 1
ATOM 713 N N . LEU A 1 89 ? 0.594 -3.257 10.109 1.00 97.00 89 LEU A N 1
ATOM 714 C CA . LEU A 1 89 ? -0.728 -3.106 10.728 1.00 97.00 89 LEU A CA 1
ATOM 715 C C . LEU A 1 89 ? -0.892 -3.965 11.986 1.00 97.00 89 LEU A C 1
ATOM 717 O O . LEU A 1 89 ? -1.746 -3.662 12.817 1.00 97.00 89 LEU A O 1
ATOM 721 N N . LYS A 1 90 ? -0.089 -5.023 12.162 1.00 95.25 90 LYS A N 1
ATOM 722 C CA . LYS A 1 90 ? -0.231 -5.935 13.303 1.00 95.25 90 LYS A CA 1
ATOM 723 C C . LYS A 1 90 ? 0.010 -5.241 14.653 1.00 95.25 90 LYS A C 1
ATOM 725 O O . LYS A 1 90 ? -0.862 -5.356 15.511 1.00 95.25 90 LYS A O 1
ATOM 730 N N . PRO A 1 91 ? 1.086 -4.452 14.851 1.00 95.38 91 PRO A N 1
ATOM 731 C CA . PRO A 1 91 ? 1.257 -3.676 16.079 1.00 95.38 91 PRO A CA 1
ATOM 732 C C . PRO A 1 91 ? 0.113 -2.690 16.346 1.00 95.38 91 PRO A C 1
ATOM 734 O O . PRO A 1 91 ? -0.252 -2.491 17.505 1.00 95.38 91 PRO A O 1
ATOM 737 N N . VAL A 1 92 ? -0.470 -2.097 15.292 1.00 96.75 92 VAL A N 1
ATOM 738 C CA . VAL A 1 92 ? -1.633 -1.200 15.416 1.00 96.75 92 VAL A CA 1
ATOM 739 C C . VAL A 1 92 ? -2.841 -1.982 15.917 1.00 96.75 92 VAL A C 1
ATOM 741 O O . VAL A 1 92 ? -3.497 -1.548 16.854 1.00 96.75 92 VAL A O 1
ATOM 744 N N . TRP A 1 93 ? -3.103 -3.155 15.342 1.00 95.44 93 TRP A N 1
ATOM 745 C CA . TRP A 1 93 ? -4.197 -4.039 15.739 1.00 95.44 93 TRP A CA 1
ATOM 746 C C . TRP A 1 93 ? -4.068 -4.538 17.180 1.00 95.44 93 TRP A C 1
ATOM 748 O O . TRP A 1 93 ? -4.996 -4.365 17.971 1.00 95.44 93 TRP A O 1
ATOM 758 N N . ASP A 1 94 ? -2.905 -5.094 17.536 1.00 92.62 94 ASP A N 1
ATOM 759 C CA . ASP A 1 94 ? -2.632 -5.627 18.874 1.00 92.62 94 ASP A CA 1
ATOM 760 C C . ASP A 1 94 ? -2.743 -4.524 19.943 1.00 92.62 94 ASP A C 1
ATOM 762 O O . ASP A 1 94 ? -3.305 -4.739 21.018 1.00 92.62 94 ASP A O 1
ATOM 766 N N . SER A 1 95 ? -2.235 -3.323 19.648 1.00 96.19 95 SER A N 1
ATOM 767 C CA . SER A 1 95 ? -2.221 -2.210 20.604 1.00 96.19 95 SER A CA 1
ATOM 768 C C . SER A 1 95 ? -3.555 -1.468 20.675 1.00 96.19 95 SER A C 1
ATOM 770 O O . SER A 1 95 ? -3.952 -1.056 21.761 1.00 96.19 95 SER A O 1
ATOM 772 N N . ALA A 1 96 ? -4.282 -1.318 19.562 1.00 95.06 96 ALA A N 1
ATOM 773 C CA . ALA A 1 96 ? -5.576 -0.633 19.551 1.00 95.06 96 ALA A CA 1
ATOM 774 C C . ALA A 1 96 ? -6.593 -1.337 20.455 1.00 95.06 96 ALA A C 1
ATOM 776 O O . ALA A 1 96 ? -7.316 -0.665 21.187 1.00 95.06 96 ALA A O 1
ATOM 777 N N . LYS A 1 97 ? -6.606 -2.676 20.464 1.00 90.75 97 LYS A N 1
ATOM 778 C CA . LYS A 1 97 ? -7.451 -3.457 21.380 1.00 90.75 97 LYS A CA 1
ATOM 779 C C . LYS A 1 97 ? -7.125 -3.145 22.836 1.00 90.75 97 LYS A C 1
ATOM 781 O O . LYS A 1 97 ? -8.011 -2.735 23.581 1.00 90.75 97 LYS A O 1
ATOM 786 N N . LYS A 1 98 ? -5.843 -3.222 23.200 1.00 91.81 98 LYS A N 1
ATOM 787 C CA . LYS A 1 98 ? -5.369 -2.915 24.556 1.00 91.81 98 LYS A CA 1
ATOM 788 C C . LYS A 1 98 ? -5.726 -1.491 24.979 1.00 91.81 98 LYS A C 1
ATOM 790 O O . LYS A 1 98 ? -6.252 -1.287 26.062 1.00 91.81 98 LYS A O 1
ATOM 795 N N . ILE A 1 99 ? -5.497 -0.504 24.116 1.00 95.56 99 ILE A N 1
ATOM 796 C CA . ILE A 1 99 ? -5.741 0.912 24.429 1.00 95.56 99 ILE A CA 1
ATOM 797 C C . ILE A 1 99 ? -7.237 1.217 24.549 1.00 95.56 99 ILE A C 1
ATOM 799 O O . ILE A 1 99 ? -7.662 1.930 25.454 1.00 95.56 99 ILE A O 1
ATOM 803 N N . ILE A 1 100 ? -8.058 0.720 23.624 1.00 92.62 100 ILE A N 1
ATOM 804 C CA . ILE A 1 100 ? -9.479 1.081 23.584 1.00 92.62 100 ILE A CA 1
ATOM 805 C C . ILE A 1 100 ? -10.258 0.315 24.656 1.00 92.62 100 ILE A C 1
ATOM 807 O O . ILE A 1 100 ? -11.098 0.907 25.337 1.00 92.62 100 ILE A O 1
ATOM 811 N N . ILE A 1 101 ? -9.979 -0.979 24.816 1.00 86.38 101 ILE A N 1
ATOM 812 C CA . ILE A 1 101 ? -10.809 -1.895 25.605 1.00 86.38 101 ILE A CA 1
ATOM 813 C C . ILE A 1 101 ? -10.240 -2.113 27.006 1.00 86.38 101 ILE A C 1
ATOM 815 O O . ILE A 1 101 ? -10.998 -2.073 27.971 1.00 86.38 101 ILE A O 1
ATOM 819 N N . GLU A 1 102 ? -8.932 -2.344 27.119 1.00 84.88 102 GLU A N 1
ATOM 820 C CA . GLU A 1 102 ? -8.326 -2.896 28.339 1.00 84.88 102 GLU A CA 1
ATOM 821 C C . GLU A 1 102 ? -7.660 -1.839 29.227 1.00 84.88 102 GLU A C 1
ATOM 823 O O . GLU A 1 102 ? -7.555 -2.045 30.433 1.00 84.88 102 GLU A O 1
ATOM 828 N N . SER A 1 103 ? -7.196 -0.721 28.661 1.00 89.94 103 SER A N 1
ATOM 829 C CA . SER A 1 103 ? -6.394 0.243 29.414 1.00 89.94 103 SER A CA 1
ATOM 830 C C . SER A 1 103 ? -7.226 1.198 30.271 1.00 89.94 103 SER A C 1
ATOM 832 O O . SER A 1 103 ? -8.346 1.596 29.923 1.00 89.94 103 SER A O 1
ATOM 834 N N . ASP A 1 104 ? -6.616 1.603 31.381 1.00 92.25 104 ASP A N 1
ATOM 835 C CA . ASP A 1 104 ? -7.089 2.561 32.384 1.00 92.25 104 ASP A CA 1
ATOM 836 C C . ASP A 1 104 ? -6.730 4.021 32.056 1.00 92.25 104 ASP A C 1
ATOM 838 O O . ASP A 1 104 ? -7.102 4.933 32.792 1.00 92.25 104 ASP A O 1
ATOM 842 N N . LEU A 1 105 ? -6.045 4.247 30.932 1.00 95.44 105 LEU A N 1
ATOM 843 C CA . LEU A 1 105 ? -5.684 5.573 30.439 1.00 95.44 105 LEU A CA 1
ATOM 844 C C . LEU A 1 105 ? -6.907 6.493 30.334 1.00 95.44 105 LEU A C 1
ATOM 846 O O . LEU A 1 105 ? -8.004 6.074 29.942 1.00 95.44 105 LEU A O 1
ATOM 850 N N . SER A 1 106 ? -6.702 7.785 30.585 1.00 96.06 106 SER A N 1
ATOM 851 C CA . SER A 1 106 ? -7.722 8.791 30.302 1.00 96.06 106 SER A CA 1
ATOM 852 C C . SER A 1 106 ? -8.050 8.833 28.805 1.00 96.06 106 SER A C 1
ATOM 854 O O . SER A 1 106 ? -7.242 8.466 27.948 1.00 96.06 106 SER A O 1
ATOM 856 N N . LEU A 1 107 ? -9.237 9.338 28.455 1.00 95.12 107 LEU A N 1
ATOM 857 C CA . LEU A 1 107 ? -9.655 9.460 27.054 1.00 95.12 107 LEU A CA 1
ATOM 858 C C . LEU A 1 107 ? -8.630 10.230 26.200 1.00 95.12 107 LEU A C 1
ATOM 860 O O . LEU A 1 107 ? -8.371 9.850 25.060 1.00 95.12 107 LEU A O 1
ATOM 864 N N . GLN A 1 108 ? -8.027 11.289 26.749 1.00 97.75 108 GLN A N 1
ATOM 865 C CA . GLN A 1 108 ? -7.024 12.087 26.038 1.00 97.75 108 GLN A CA 1
ATOM 866 C C . GLN A 1 108 ? -5.718 11.314 25.830 1.00 97.75 108 GLN A C 1
ATOM 868 O O . GLN A 1 108 ? -5.175 11.326 24.727 1.00 97.75 108 GLN A O 1
ATOM 873 N N . GLU A 1 109 ? -5.250 10.578 26.839 1.00 98.06 109 GLU A N 1
ATOM 874 C CA . GLU A 1 109 ? -4.069 9.713 26.711 1.00 98.06 109 GLU A CA 1
ATOM 875 C C . GLU A 1 109 ? -4.300 8.597 25.684 1.00 98.06 109 GLU A C 1
ATOM 877 O O . GLU A 1 109 ? -3.434 8.340 24.849 1.00 98.06 109 GLU A O 1
ATOM 882 N N . LYS A 1 110 ? -5.501 7.999 25.650 1.00 97.94 110 LYS A N 1
ATOM 883 C CA . LYS A 1 110 ? -5.878 7.020 24.617 1.00 97.94 110 LYS A CA 1
ATOM 884 C C . LYS A 1 110 ? -5.813 7.618 23.207 1.00 97.94 110 LYS A C 1
ATOM 886 O O . LYS A 1 110 ? -5.310 6.966 22.293 1.00 97.94 110 LYS A O 1
ATOM 891 N N . HIS A 1 111 ? -6.273 8.860 23.016 1.00 98.25 111 HIS A N 1
ATOM 892 C CA . HIS A 1 111 ? -6.141 9.563 21.730 1.00 98.25 111 HIS A CA 1
ATOM 893 C C . HIS A 1 111 ? -4.678 9.777 21.335 1.00 98.25 111 HIS A C 1
ATOM 895 O O . HIS A 1 111 ? -4.338 9.582 20.168 1.00 98.25 111 HIS A O 1
ATOM 901 N N . VAL A 1 112 ? -3.817 10.161 22.281 1.00 98.38 112 VAL A N 1
ATOM 902 C CA . VAL A 1 112 ? -2.376 10.349 22.039 1.00 98.38 112 VAL A CA 1
ATOM 903 C C . VAL A 1 112 ? -1.718 9.038 21.606 1.00 98.38 112 VAL A C 1
ATOM 905 O O . VAL A 1 112 ? -1.050 9.010 20.571 1.00 98.38 112 VAL A O 1
ATOM 908 N N . GLU A 1 113 ? -1.963 7.941 22.325 1.00 98.31 113 GLU A N 1
ATOM 909 C CA . GLU A 1 113 ? -1.379 6.636 21.997 1.00 98.31 113 GLU A CA 1
ATOM 910 C C . GLU A 1 113 ? -1.865 6.102 20.640 1.00 98.31 113 GLU A C 1
ATOM 912 O O . GLU A 1 113 ? -1.059 5.623 19.840 1.00 98.31 113 GLU A O 1
ATOM 917 N N . ILE A 1 114 ? -3.154 6.264 20.307 1.00 98.19 114 ILE A N 1
ATOM 918 C CA . ILE A 1 114 ? -3.669 5.914 18.971 1.00 98.19 114 ILE A CA 1
ATOM 919 C C . ILE A 1 114 ? -2.957 6.723 17.880 1.00 98.19 114 ILE A C 1
ATOM 921 O O . ILE A 1 114 ? -2.585 6.158 16.853 1.00 98.19 114 ILE A O 1
ATOM 925 N N . ASN A 1 115 ? -2.730 8.025 18.074 1.00 98.38 115 ASN A N 1
ATOM 926 C CA . ASN A 1 115 ? -2.057 8.847 17.061 1.00 98.38 115 ASN A CA 1
ATOM 927 C C . ASN A 1 115 ? -0.631 8.379 16.818 1.00 98.38 115 ASN A C 1
ATOM 929 O O . ASN A 1 115 ? -0.249 8.183 15.668 1.00 98.38 115 ASN A O 1
ATOM 933 N N . LYS A 1 116 ? 0.108 8.125 17.897 1.00 98.31 116 LYS A N 1
ATOM 934 C CA . LYS A 1 116 ? 1.479 7.627 17.836 1.00 98.31 116 LYS A CA 1
ATOM 935 C C . LYS A 1 116 ? 1.565 6.283 17.112 1.00 98.31 116 LYS A C 1
ATOM 937 O O . LYS A 1 116 ? 2.464 6.081 16.300 1.00 98.31 116 LYS A O 1
ATOM 942 N N . LEU A 1 117 ? 0.624 5.365 17.359 1.00 97.50 117 LEU A N 1
ATOM 943 C CA . LEU A 1 117 ? 0.551 4.092 16.632 1.00 97.50 117 LEU A CA 1
ATOM 944 C C . LEU A 1 117 ? 0.375 4.301 15.126 1.00 97.50 117 LEU A C 1
ATOM 946 O O . LEU A 1 117 ? 1.061 3.657 14.332 1.00 97.50 117 LEU A O 1
ATOM 950 N N . ILE A 1 118 ? -0.523 5.206 14.737 1.00 98.56 118 ILE A N 1
ATOM 951 C CA . ILE A 1 118 ? -0.790 5.496 13.328 1.00 98.56 118 ILE A CA 1
ATOM 952 C C . ILE A 1 118 ? 0.390 6.211 12.668 1.00 98.56 118 ILE A C 1
ATOM 954 O O . ILE A 1 118 ? 0.767 5.847 11.560 1.00 98.56 118 ILE A O 1
ATOM 958 N N . GLU A 1 119 ? 1.005 7.183 13.333 1.00 98.56 119 GLU A N 1
ATOM 959 C CA . GLU A 1 119 ? 2.184 7.894 12.821 1.00 98.56 119 GLU A CA 1
ATOM 960 C C . GLU A 1 119 ? 3.364 6.938 12.609 1.00 98.56 119 GLU A C 1
ATOM 962 O O . GLU A 1 119 ? 4.023 6.980 11.569 1.00 98.56 119 GLU A O 1
ATOM 967 N N . ASN A 1 120 ? 3.576 6.006 13.543 1.00 97.88 120 ASN A N 1
ATOM 968 C CA . ASN A 1 120 ? 4.577 4.950 13.399 1.00 97.88 120 ASN A CA 1
ATOM 969 C C . ASN A 1 120 ? 4.267 4.019 12.222 1.00 97.88 120 ASN A C 1
ATOM 971 O O . ASN A 1 120 ? 5.179 3.644 11.484 1.00 97.88 120 ASN A O 1
ATOM 975 N N . PHE A 1 121 ? 3.000 3.639 12.035 1.00 98.44 121 PHE A N 1
ATOM 976 C CA . PHE A 1 121 ? 2.572 2.862 10.872 1.00 98.44 121 PHE A CA 1
ATOM 977 C C . PHE A 1 121 ? 2.867 3.617 9.568 1.00 98.44 121 PHE A C 1
ATOM 979 O O . PHE A 1 121 ? 3.587 3.088 8.723 1.00 98.44 121 PHE A O 1
ATOM 986 N N . ILE A 1 122 ? 2.394 4.862 9.435 1.00 98.62 122 ILE A N 1
ATOM 987 C CA . ILE A 1 122 ? 2.579 5.689 8.233 1.00 98.62 122 ILE A CA 1
ATOM 988 C C . ILE A 1 122 ? 4.071 5.825 7.913 1.00 98.62 122 ILE A C 1
ATOM 990 O O . ILE A 1 122 ? 4.500 5.462 6.820 1.00 98.62 122 ILE A O 1
ATOM 994 N N . SER A 1 123 ? 4.880 6.267 8.882 1.00 98.25 123 SER A N 1
ATOM 995 C CA . SER A 1 123 ? 6.309 6.517 8.668 1.00 98.25 123 SER A CA 1
ATOM 996 C C . SER A 1 123 ? 7.071 5.256 8.251 1.00 98.25 123 SER A C 1
ATOM 998 O O . SER A 1 123 ? 7.889 5.297 7.330 1.00 98.25 123 SER A O 1
ATOM 1000 N N . ASN A 1 124 ? 6.816 4.117 8.901 1.00 97.81 124 ASN A N 1
ATOM 1001 C CA . ASN A 1 124 ? 7.542 2.887 8.591 1.00 97.81 124 ASN A CA 1
ATOM 1002 C C . ASN A 1 124 ? 7.131 2.292 7.240 1.00 97.81 124 ASN A C 1
ATOM 1004 O O . ASN A 1 124 ? 7.996 1.870 6.472 1.00 97.81 124 ASN A O 1
ATOM 1008 N N . VAL A 1 125 ? 5.836 2.300 6.920 1.00 98.00 125 VAL A N 1
ATOM 1009 C CA . VAL A 1 125 ? 5.338 1.796 5.634 1.00 98.00 125 VAL A CA 1
ATOM 1010 C C . VAL A 1 125 ? 5.817 2.688 4.487 1.00 98.00 125 VAL A C 1
ATOM 1012 O O . VAL A 1 125 ? 6.270 2.161 3.473 1.00 98.00 125 VAL A O 1
ATOM 1015 N N . GLN A 1 126 ? 5.833 4.016 4.663 1.00 98.44 126 GLN A N 1
ATOM 1016 C CA . GLN A 1 126 ? 6.398 4.947 3.679 1.00 98.44 126 GLN A CA 1
ATOM 1017 C C . GLN A 1 126 ? 7.879 4.660 3.401 1.00 98.44 126 GLN A C 1
ATOM 1019 O O . GLN A 1 126 ? 8.266 4.607 2.238 1.00 98.44 126 GLN A O 1
ATOM 1024 N N . LYS A 1 127 ? 8.700 4.391 4.425 1.00 98.00 127 LYS A N 1
ATOM 1025 C CA . LYS A 1 127 ? 10.123 4.036 4.235 1.00 98.00 127 LYS A CA 1
ATOM 1026 C C . LYS A 1 127 ? 10.305 2.753 3.422 1.00 98.00 127 LYS A C 1
ATOM 1028 O O . LYS A 1 127 ? 11.125 2.714 2.504 1.00 98.00 127 LYS A O 1
ATOM 1033 N N . VAL A 1 128 ? 9.541 1.705 3.740 1.00 97.31 128 VAL A N 1
ATOM 1034 C CA . VAL A 1 128 ? 9.612 0.426 3.012 1.00 97.31 128 VAL A CA 1
ATOM 1035 C C . VAL A 1 128 ? 9.138 0.589 1.569 1.00 97.31 128 VAL A C 1
ATOM 1037 O O . VAL A 1 128 ? 9.778 0.068 0.651 1.00 97.31 128 VAL A O 1
ATOM 1040 N N . ALA A 1 129 ? 8.055 1.340 1.355 1.00 97.06 129 ALA A N 1
ATOM 1041 C CA . ALA A 1 129 ? 7.550 1.639 0.023 1.00 97.06 129 ALA A CA 1
ATOM 1042 C C . ALA A 1 129 ? 8.565 2.442 -0.795 1.00 97.06 129 ALA A C 1
ATOM 1044 O O . ALA A 1 129 ? 8.904 2.016 -1.892 1.00 97.06 129 ALA A O 1
ATOM 1045 N N . GLN A 1 130 ? 9.133 3.516 -0.241 1.00 97.88 130 GLN A N 1
ATOM 1046 C CA . GLN A 1 130 ? 10.149 4.329 -0.917 1.00 97.88 130 GLN A CA 1
ATOM 1047 C C . GLN A 1 130 ? 11.354 3.495 -1.362 1.00 97.88 130 GLN A C 1
ATOM 1049 O O . GLN A 1 130 ? 11.774 3.580 -2.518 1.00 97.88 130 GLN A O 1
ATOM 1054 N N . SER A 1 131 ? 11.883 2.651 -0.471 1.00 97.00 131 SER A N 1
ATOM 1055 C CA . SER A 1 131 ? 13.015 1.775 -0.787 1.00 97.00 131 SER A CA 1
ATOM 1056 C C . SER A 1 131 ? 12.674 0.772 -1.894 1.00 97.00 131 SER A C 1
ATOM 1058 O O . SER A 1 131 ? 13.431 0.635 -2.857 1.00 97.00 131 SER A O 1
ATOM 1060 N N . THR A 1 132 ? 11.519 0.110 -1.795 1.00 97.12 132 THR A N 1
ATOM 1061 C CA . THR A 1 132 ? 11.120 -0.930 -2.753 1.00 97.12 132 THR A CA 1
ATOM 1062 C C . THR A 1 132 ? 10.787 -0.338 -4.120 1.00 97.12 132 THR A C 1
ATOM 1064 O O . THR A 1 132 ? 11.311 -0.812 -5.123 1.00 97.12 132 THR A O 1
ATOM 1067 N N . VAL A 1 133 ? 9.989 0.732 -4.165 1.00 97.50 133 VAL A N 1
ATOM 1068 C CA . VAL A 1 133 ? 9.614 1.451 -5.394 1.00 97.50 133 VAL A CA 1
ATOM 1069 C C . VAL A 1 133 ? 10.857 1.956 -6.121 1.00 97.50 133 VAL A C 1
ATOM 1071 O O . VAL A 1 133 ? 11.009 1.717 -7.315 1.00 97.50 133 VAL A O 1
ATOM 1074 N N . THR A 1 134 ? 11.803 2.561 -5.399 1.00 97.69 134 THR A N 1
ATOM 1075 C CA . THR A 1 134 ? 13.077 3.010 -5.984 1.00 97.69 134 THR A CA 1
ATOM 1076 C C . THR A 1 134 ? 13.891 1.838 -6.534 1.00 97.69 134 THR A C 1
ATOM 1078 O O . THR A 1 134 ? 14.462 1.924 -7.622 1.00 97.69 134 THR A O 1
ATOM 1081 N N . SER A 1 135 ? 13.965 0.725 -5.799 1.00 97.69 135 SER A N 1
ATOM 1082 C CA . SER A 1 135 ? 14.702 -0.464 -6.238 1.00 97.69 135 SER A CA 1
ATOM 1083 C C . SER A 1 135 ? 14.095 -1.078 -7.503 1.00 97.69 135 SER A C 1
ATOM 1085 O O . SER A 1 135 ? 14.824 -1.342 -8.459 1.00 97.69 135 SER A O 1
ATOM 1087 N N . ARG A 1 136 ? 12.769 -1.241 -7.543 1.00 97.31 136 ARG A N 1
ATOM 1088 C CA . ARG A 1 136 ? 12.034 -1.780 -8.695 1.00 97.31 136 ARG A CA 1
ATOM 1089 C C . ARG A 1 136 ? 12.115 -0.868 -9.911 1.00 97.31 136 ARG A C 1
ATOM 1091 O O . ARG A 1 136 ? 12.423 -1.351 -10.994 1.00 97.31 136 ARG A O 1
ATOM 1098 N N . TYR A 1 137 ? 11.977 0.439 -9.722 1.00 97.19 137 TYR A N 1
ATOM 1099 C CA . TYR A 1 137 ? 12.200 1.417 -10.784 1.00 97.19 137 TYR A CA 1
ATOM 1100 C C . TYR A 1 137 ? 13.597 1.295 -11.396 1.00 97.19 137 TYR A C 1
ATOM 1102 O O . TYR A 1 137 ? 13.759 1.195 -12.613 1.00 97.19 137 TYR A O 1
ATOM 1110 N N . ASN A 1 138 ? 14.631 1.213 -10.557 1.00 96.50 138 ASN A N 1
ATOM 1111 C CA . ASN A 1 138 ? 15.994 1.018 -11.039 1.00 96.50 138 ASN A CA 1
ATOM 1112 C C . ASN A 1 138 ? 16.193 -0.336 -11.732 1.00 96.50 138 ASN A C 1
ATOM 1114 O O . ASN A 1 138 ? 16.985 -0.414 -12.675 1.00 96.50 138 ASN A O 1
ATOM 1118 N N . ALA A 1 139 ? 15.496 -1.390 -11.301 1.00 96.50 139 ALA A N 1
ATOM 1119 C CA . ALA A 1 139 ? 15.523 -2.689 -11.966 1.00 96.50 139 ALA A CA 1
ATOM 1120 C C . ALA A 1 139 ? 14.925 -2.601 -13.378 1.00 96.50 139 ALA A C 1
ATOM 1122 O O . ALA A 1 139 ? 15.579 -3.024 -14.333 1.00 96.50 139 ALA A O 1
ATOM 1123 N N . GLY A 1 140 ? 13.752 -1.979 -13.529 1.00 96.00 140 GLY A N 1
ATOM 1124 C CA . GLY A 1 140 ? 13.114 -1.724 -14.822 1.00 96.00 140 GLY A CA 1
ATOM 1125 C C . GLY A 1 140 ? 14.012 -0.933 -15.768 1.00 96.00 140 GLY A C 1
ATOM 1126 O O . GLY A 1 140 ? 14.266 -1.363 -16.895 1.00 96.00 140 GLY A O 1
ATOM 1127 N N . TYR A 1 141 ? 14.600 0.155 -15.267 1.00 95.88 141 TYR A N 1
ATOM 1128 C CA . TYR A 1 141 ? 15.546 0.982 -16.018 1.00 95.88 141 TYR A CA 1
ATOM 1129 C C . TYR A 1 141 ? 16.761 0.170 -16.497 1.00 95.88 141 TYR A C 1
ATOM 1131 O O . TYR A 1 141 ? 17.126 0.187 -17.673 1.00 95.88 141 TYR A O 1
ATOM 1139 N N . THR A 1 142 ? 17.378 -0.589 -15.587 1.00 95.81 142 THR A N 1
ATOM 1140 C CA . THR A 1 142 ? 18.566 -1.412 -15.876 1.00 95.81 142 THR A CA 1
ATOM 1141 C C . THR A 1 142 ? 18.262 -2.514 -16.892 1.00 95.81 142 THR A C 1
ATOM 1143 O O . THR A 1 142 ? 19.109 -2.860 -17.717 1.00 95.81 142 THR A O 1
ATOM 1146 N N . ARG A 1 143 ? 17.046 -3.065 -16.866 1.00 96.06 143 ARG A N 1
ATOM 1147 C CA . ARG A 1 143 ? 16.593 -4.074 -17.827 1.00 96.06 143 ARG A CA 1
ATOM 1148 C C . ARG A 1 143 ? 16.560 -3.511 -19.247 1.00 96.06 143 ARG A C 1
ATOM 1150 O O . ARG A 1 143 ? 17.122 -4.130 -20.150 1.00 96.06 143 ARG A O 1
ATOM 1157 N N . MET A 1 144 ? 15.986 -2.319 -19.421 1.00 94.50 144 MET A N 1
ATOM 1158 C CA . MET A 1 144 ? 15.933 -1.630 -20.713 1.00 94.50 144 MET A CA 1
ATOM 1159 C C . MET A 1 144 ? 17.334 -1.271 -21.235 1.00 94.50 144 MET A C 1
ATOM 1161 O O . MET A 1 144 ? 17.660 -1.550 -22.390 1.00 94.50 144 MET A O 1
ATOM 1165 N N . GLU A 1 145 ? 18.214 -0.748 -20.372 1.00 92.88 145 GLU A N 1
ATOM 1166 C CA . GLU A 1 145 ? 19.634 -0.542 -20.704 1.00 92.88 145 GLU A CA 1
ATOM 1167 C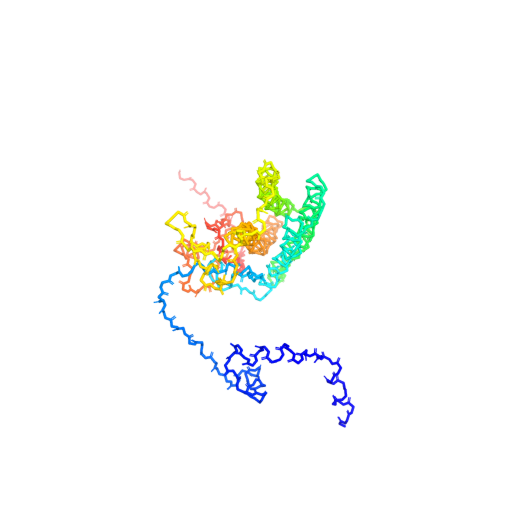 C . GLU A 1 145 ? 20.309 -1.840 -21.176 1.00 92.88 145 GLU A C 1
ATOM 1169 O O . GLU A 1 145 ? 21.103 -1.836 -22.119 1.00 92.88 145 GLU A O 1
ATOM 1174 N N . GLY A 1 146 ? 19.975 -2.969 -20.544 1.00 94.12 146 GLY A N 1
ATOM 1175 C CA . GLY A 1 146 ? 20.446 -4.292 -20.939 1.00 94.12 146 GLY A CA 1
ATOM 1176 C C . GLY A 1 146 ? 20.086 -4.644 -22.384 1.00 94.12 146 GLY A C 1
ATOM 1177 O O . GLY A 1 146 ? 20.948 -5.142 -23.114 1.00 94.12 146 GLY A O 1
ATOM 1178 N N . TYR A 1 147 ? 18.858 -4.352 -22.820 1.00 93.44 147 TYR A N 1
ATOM 1179 C CA . TYR A 1 147 ? 18.427 -4.572 -24.205 1.00 93.44 147 TYR A CA 1
ATOM 1180 C C . TYR A 1 147 ? 19.176 -3.671 -25.192 1.00 93.44 147 TYR A C 1
ATOM 1182 O O . TYR A 1 147 ? 19.713 -4.163 -26.186 1.00 93.44 147 TYR A O 1
ATOM 1190 N N . VAL A 1 148 ? 19.327 -2.382 -24.880 1.00 89.06 148 VAL A N 1
ATOM 1191 C CA . VAL A 1 148 ? 20.084 -1.434 -25.721 1.00 89.06 148 VAL A CA 1
ATOM 1192 C C . VAL A 1 148 ? 21.552 -1.839 -25.857 1.00 89.06 148 VAL A C 1
ATOM 1194 O O . VAL A 1 148 ? 22.107 -1.829 -26.960 1.00 89.06 148 VAL A O 1
ATOM 1197 N N . LYS A 1 149 ? 22.183 -2.263 -24.756 1.00 90.38 149 LYS A N 1
ATOM 1198 C CA . LYS A 1 149 ? 23.570 -2.744 -24.765 1.00 90.38 149 LYS A CA 1
ATOM 1199 C C . LYS A 1 149 ? 23.731 -3.984 -25.640 1.00 90.38 149 LYS A C 1
ATOM 1201 O O . LYS A 1 149 ? 24.690 -4.063 -26.407 1.00 90.38 149 LYS A O 1
ATOM 1206 N N . LYS A 1 150 ? 22.803 -4.946 -25.546 1.00 91.12 150 LYS A N 1
ATOM 1207 C CA . LYS A 1 150 ? 22.789 -6.147 -26.403 1.00 91.12 150 LYS A CA 1
ATOM 1208 C C . LYS A 1 150 ? 22.632 -5.782 -27.881 1.00 91.12 150 LYS A C 1
ATOM 1210 O O . LYS A 1 150 ? 23.309 -6.368 -28.722 1.00 91.12 150 LYS A O 1
ATOM 1215 N N . ALA A 1 151 ? 21.824 -4.767 -28.177 1.00 87.38 151 ALA A N 1
ATOM 1216 C CA . ALA A 1 151 ? 21.652 -4.210 -29.515 1.00 87.38 151 ALA A CA 1
ATOM 1217 C C . ALA A 1 151 ? 22.834 -3.328 -29.989 1.00 87.38 151 ALA A C 1
ATOM 1219 O O . ALA A 1 151 ? 22.827 -2.852 -31.122 1.00 87.38 151 ALA A O 1
ATOM 1220 N N . LYS A 1 152 ? 23.891 -3.185 -29.171 1.00 88.81 152 LYS A N 1
ATOM 1221 C CA . LYS A 1 152 ? 25.141 -2.455 -29.462 1.00 88.81 152 LYS A CA 1
ATOM 1222 C C . LYS A 1 152 ? 24.973 -0.943 -29.646 1.00 88.81 152 LYS A C 1
ATOM 1224 O O . LYS A 1 152 ? 25.801 -0.311 -30.298 1.00 88.81 152 LYS A O 1
ATOM 1229 N N . TYR A 1 153 ? 23.947 -0.358 -29.039 1.00 85.38 153 TYR A N 1
ATOM 1230 C CA . TYR A 1 153 ? 23.761 1.090 -29.022 1.00 85.38 153 TYR A CA 1
ATOM 1231 C C . TYR A 1 153 ? 24.445 1.735 -27.810 1.00 85.38 153 TYR A C 1
ATOM 1233 O O . TYR A 1 153 ? 24.641 1.110 -26.763 1.00 85.38 153 TYR A O 1
ATOM 1241 N N . LYS A 1 154 ? 24.826 3.009 -27.956 1.00 84.19 154 LYS A N 1
ATOM 1242 C CA . LYS A 1 154 ? 25.417 3.798 -26.871 1.00 84.19 154 LYS A CA 1
ATOM 1243 C C . LYS A 1 154 ? 24.325 4.223 -25.894 1.00 84.19 154 LYS A C 1
ATOM 1245 O O . LYS A 1 154 ? 23.357 4.853 -26.294 1.00 84.19 154 LYS A O 1
ATOM 1250 N N . ILE A 1 155 ? 24.519 3.930 -24.614 1.00 86.00 155 ILE A N 1
ATOM 1251 C CA . ILE A 1 155 ? 23.587 4.323 -23.555 1.00 86.00 155 ILE A CA 1
ATOM 1252 C C . ILE A 1 155 ? 23.960 5.739 -23.078 1.00 86.00 155 ILE A C 1
ATOM 1254 O O . ILE A 1 155 ? 25.119 5.954 -22.702 1.00 86.00 155 ILE A O 1
ATOM 1258 N N . PRO A 1 156 ? 23.038 6.717 -23.117 1.00 83.69 156 PRO A N 1
ATOM 1259 C CA . PRO A 1 156 ? 23.253 8.025 -22.522 1.00 83.69 156 PRO A CA 1
ATOM 1260 C C . PRO A 1 156 ? 23.332 7.902 -20.997 1.00 83.69 156 PRO A C 1
ATOM 1262 O O . PRO A 1 156 ? 22.784 6.979 -20.397 1.00 83.69 156 PRO A O 1
ATOM 1265 N N . SER A 1 157 ? 24.011 8.845 -20.349 1.00 86.31 157 SER A N 1
ATOM 1266 C CA . SER A 1 157 ? 24.040 8.887 -18.887 1.00 86.31 157 SER A CA 1
ATOM 1267 C C . SER A 1 157 ? 22.627 9.035 -18.330 1.00 86.31 157 SER A C 1
ATOM 1269 O O . SER A 1 157 ? 21.848 9.852 -18.827 1.00 86.31 157 SER A O 1
ATOM 1271 N N . ARG A 1 158 ? 22.316 8.288 -17.265 1.00 88.81 158 ARG A N 1
ATOM 1272 C CA . ARG A 1 158 ? 21.031 8.422 -16.573 1.00 88.81 158 ARG A CA 1
ATOM 1273 C C . ARG A 1 158 ? 20.838 9.870 -16.100 1.00 88.81 158 ARG A C 1
ATOM 1275 O O . ARG A 1 158 ? 21.781 10.449 -15.547 1.00 88.81 158 ARG A O 1
ATOM 1282 N N . PRO A 1 159 ? 19.647 10.460 -16.287 1.00 85.75 159 PRO A N 1
ATOM 1283 C CA . PRO A 1 159 ? 19.363 11.794 -15.793 1.00 85.75 159 PRO A CA 1
ATOM 1284 C C . PRO A 1 159 ? 19.412 11.792 -14.263 1.00 85.75 159 PRO A C 1
ATOM 1286 O O . PRO A 1 159 ? 19.046 10.809 -13.613 1.00 85.75 159 PRO A O 1
ATOM 1289 N N . LYS A 1 160 ? 19.901 12.900 -13.697 1.00 87.00 160 LYS A N 1
ATOM 1290 C CA . LYS A 1 160 ? 19.922 13.102 -12.241 1.00 87.00 160 LYS A CA 1
ATOM 1291 C C . LYS A 1 160 ? 18.510 13.259 -11.685 1.00 87.00 160 LYS A C 1
ATOM 1293 O O . LYS A 1 160 ? 18.226 12.757 -10.606 1.00 87.00 160 LYS A O 1
ATOM 1298 N N . GLU A 1 161 ? 17.657 13.949 -12.432 1.00 86.88 161 GLU A N 1
ATOM 1299 C CA . GLU A 1 161 ? 16.247 14.141 -12.112 1.00 86.88 161 GLU A CA 1
ATOM 1300 C C . GLU A 1 161 ? 15.425 13.005 -12.723 1.00 86.88 161 GLU A C 1
ATOM 1302 O O . GLU A 1 161 ? 15.633 12.622 -13.878 1.00 86.88 161 GLU A O 1
ATOM 1307 N N . GLN A 1 162 ? 14.508 12.443 -11.936 1.00 91.75 162 GLN A N 1
ATOM 1308 C CA . GLN A 1 162 ? 13.689 11.298 -12.329 1.00 91.75 162 GLN A CA 1
ATOM 1309 C C . GLN A 1 162 ? 12.214 11.600 -12.025 1.00 91.75 162 GLN A C 1
ATOM 1311 O O . GLN A 1 162 ? 11.626 10.963 -11.154 1.00 91.75 162 GLN A O 1
ATOM 1316 N N . PRO A 1 163 ? 11.582 12.541 -12.756 1.00 89.94 163 PRO A N 1
ATOM 1317 C CA . PRO A 1 163 ? 10.256 13.067 -12.416 1.00 89.94 163 PRO A CA 1
ATOM 1318 C C . PRO A 1 163 ? 9.164 11.989 -12.339 1.00 89.94 163 PRO A C 1
ATOM 1320 O O . PRO A 1 163 ? 8.243 12.101 -11.529 1.00 89.94 163 PRO A O 1
ATOM 1323 N N . ARG A 1 164 ? 9.277 10.912 -13.133 1.00 91.50 164 ARG A N 1
ATOM 1324 C CA . ARG A 1 164 ? 8.385 9.744 -13.037 1.00 91.50 164 ARG A CA 1
ATOM 1325 C C . ARG A 1 164 ? 8.552 8.994 -11.712 1.00 91.50 164 ARG A C 1
ATOM 1327 O O . ARG A 1 164 ? 7.551 8.677 -11.074 1.00 91.50 164 ARG A O 1
ATOM 1334 N N . LEU A 1 165 ? 9.791 8.752 -11.272 1.00 95.38 165 LEU A N 1
ATOM 1335 C CA . LEU A 1 165 ? 10.058 8.143 -9.965 1.00 95.38 165 LEU A CA 1
ATOM 1336 C C . LEU A 1 165 ? 9.558 9.050 -8.835 1.00 95.38 165 LEU A C 1
ATOM 1338 O O . LEU A 1 165 ? 8.874 8.569 -7.938 1.00 95.38 165 LEU A O 1
ATOM 1342 N N . ASP A 1 166 ? 9.844 10.350 -8.904 1.00 96.06 166 ASP A N 1
ATOM 1343 C CA . ASP A 1 166 ? 9.446 11.315 -7.873 1.00 96.06 166 ASP A CA 1
ATOM 1344 C C . ASP A 1 166 ? 7.919 11.380 -7.721 1.00 96.06 166 ASP A C 1
ATOM 1346 O O . ASP A 1 166 ? 7.395 11.361 -6.606 1.00 96.06 166 ASP A O 1
ATOM 1350 N N . THR A 1 167 ? 7.193 11.369 -8.843 1.00 95.56 167 THR A N 1
ATOM 1351 C CA . THR A 1 167 ? 5.722 11.342 -8.855 1.00 95.56 167 THR A CA 1
ATOM 1352 C C . THR A 1 167 ? 5.182 10.043 -8.258 1.00 95.56 167 THR A C 1
ATOM 1354 O O . THR A 1 167 ? 4.254 10.077 -7.448 1.00 95.56 167 THR A O 1
ATOM 1357 N N . LEU A 1 168 ? 5.775 8.895 -8.604 1.00 95.50 168 LEU A N 1
ATOM 1358 C CA . LEU A 1 168 ? 5.358 7.600 -8.070 1.00 95.50 168 LEU A CA 1
ATOM 1359 C C . LEU A 1 168 ? 5.616 7.492 -6.561 1.00 95.50 168 LEU A C 1
ATOM 1361 O O . LEU A 1 168 ? 4.763 7.004 -5.818 1.00 95.50 168 LEU A O 1
ATOM 1365 N N . LEU A 1 169 ? 6.766 7.980 -6.090 1.00 97.50 169 LEU A N 1
ATOM 1366 C CA . LEU A 1 169 ? 7.091 8.034 -4.666 1.00 97.50 169 LEU A CA 1
ATOM 1367 C C . LEU A 1 169 ? 6.112 8.934 -3.909 1.00 97.50 169 LEU A C 1
ATOM 1369 O O . LEU A 1 169 ? 5.598 8.521 -2.870 1.00 97.50 169 LEU A O 1
ATOM 1373 N N . LEU A 1 170 ? 5.806 10.121 -4.444 1.00 97.69 170 LEU A N 1
ATOM 1374 C CA . LEU A 1 170 ? 4.830 11.034 -3.849 1.00 97.69 170 LEU A CA 1
ATOM 1375 C C . LEU A 1 170 ? 3.446 10.382 -3.748 1.00 97.69 170 LEU A C 1
ATOM 1377 O O . LEU A 1 170 ? 2.845 10.378 -2.674 1.00 97.69 170 LEU A O 1
ATOM 1381 N N . GLN A 1 171 ? 2.966 9.780 -4.837 1.00 96.56 171 GLN A N 1
ATOM 1382 C CA . GLN A 1 171 ? 1.675 9.096 -4.870 1.00 96.56 171 GLN A CA 1
ATOM 1383 C C . GLN A 1 171 ? 1.611 7.959 -3.835 1.00 96.56 171 GLN A C 1
ATOM 1385 O O . GLN A 1 171 ? 0.646 7.864 -3.077 1.00 96.56 171 GLN A O 1
ATOM 1390 N N . GLN A 1 172 ? 2.650 7.121 -3.748 1.00 97.50 172 GLN A N 1
ATOM 1391 C CA . GLN A 1 172 ? 2.726 6.045 -2.754 1.00 97.50 172 GLN A CA 1
ATOM 1392 C C . GLN A 1 172 ? 2.725 6.588 -1.324 1.00 97.50 172 GLN A C 1
ATOM 1394 O O . GLN A 1 172 ? 1.980 6.097 -0.474 1.00 97.50 172 GLN A O 1
ATOM 1399 N N . THR A 1 173 ? 3.505 7.637 -1.060 1.00 97.94 173 THR A N 1
ATOM 1400 C CA . THR A 1 173 ? 3.553 8.309 0.242 1.00 97.94 173 THR A CA 1
ATOM 1401 C C . THR A 1 173 ? 2.179 8.843 0.653 1.00 97.94 173 THR A C 1
ATOM 1403 O O . THR A 1 173 ? 1.754 8.575 1.781 1.00 97.94 173 THR A O 1
ATOM 1406 N N . MET A 1 174 ? 1.468 9.520 -0.255 1.00 98.25 174 MET A N 1
ATOM 1407 C CA . MET A 1 174 ? 0.132 10.074 -0.003 1.00 98.25 174 MET A CA 1
ATOM 1408 C C . MET A 1 174 ? -0.923 8.983 0.212 1.00 98.25 174 MET A C 1
ATOM 1410 O O . MET A 1 174 ? -1.735 9.089 1.127 1.00 98.25 174 MET A O 1
ATOM 1414 N N . ASN A 1 175 ? -0.887 7.901 -0.570 1.00 98.25 175 ASN A N 1
ATOM 1415 C CA . ASN A 1 175 ? -1.818 6.783 -0.405 1.00 98.25 175 ASN A CA 1
ATOM 1416 C C . ASN A 1 175 ? -1.644 6.085 0.956 1.00 98.25 175 ASN A C 1
ATOM 1418 O O . ASN A 1 175 ? -2.625 5.747 1.616 1.00 98.25 175 ASN A O 1
ATOM 1422 N N . ILE A 1 176 ? -0.400 5.879 1.402 1.00 98.50 176 ILE A N 1
ATOM 1423 C CA . ILE A 1 176 ? -0.110 5.291 2.721 1.00 98.50 176 ILE A CA 1
ATOM 1424 C C . ILE A 1 176 ? -0.595 6.212 3.844 1.00 98.50 176 ILE A C 1
ATOM 1426 O O . ILE A 1 176 ? -1.165 5.737 4.831 1.00 98.50 176 ILE A O 1
ATOM 1430 N N . GLU A 1 177 ? -0.379 7.520 3.692 1.00 98.62 177 GLU A N 1
ATOM 1431 C CA . GLU A 1 177 ? -0.864 8.517 4.640 1.00 98.62 177 GLU A CA 1
ATOM 1432 C C . GLU A 1 177 ? -2.392 8.481 4.739 1.00 98.62 177 GLU A C 1
ATOM 1434 O O . GLU A 1 177 ? -2.911 8.313 5.840 1.00 98.62 177 GLU A O 1
ATOM 1439 N N . ASP A 1 178 ? -3.115 8.522 3.616 1.00 98.62 178 ASP A N 1
ATOM 1440 C CA . ASP A 1 178 ? -4.583 8.451 3.591 1.00 98.62 178 ASP A CA 1
ATOM 1441 C C . ASP A 1 178 ? -5.127 7.188 4.281 1.00 98.62 178 ASP A C 1
ATOM 1443 O O . ASP A 1 178 ? -6.045 7.259 5.108 1.00 98.62 178 ASP A O 1
ATOM 1447 N N . ILE A 1 179 ? -4.509 6.026 4.032 1.00 98.56 179 ILE A N 1
ATOM 1448 C CA . ILE A 1 179 ? -4.873 4.770 4.704 1.00 98.56 179 ILE A CA 1
ATOM 1449 C C . ILE A 1 179 ? -4.693 4.891 6.222 1.00 98.56 179 ILE A C 1
ATOM 1451 O O . ILE A 1 179 ? -5.573 4.475 6.986 1.00 98.56 179 ILE A O 1
ATOM 1455 N N . GLY A 1 180 ? -3.569 5.455 6.671 1.00 98.62 180 GLY A N 1
ATOM 1456 C CA . GLY A 1 180 ? -3.296 5.672 8.089 1.00 98.62 180 GLY A CA 1
ATOM 1457 C C . GLY A 1 180 ? -4.268 6.668 8.725 1.00 98.62 180 GLY A C 1
ATOM 1458 O O . GLY A 1 180 ? -4.824 6.397 9.791 1.00 98.62 180 GLY A O 1
ATOM 1459 N N . LEU A 1 181 ? -4.546 7.790 8.058 1.00 98.56 181 LEU A N 1
ATOM 1460 C CA . LEU A 1 181 ? -5.492 8.813 8.508 1.00 98.56 181 LEU A CA 1
ATOM 1461 C C . LEU A 1 181 ? -6.923 8.268 8.606 1.00 98.56 181 LEU A C 1
ATOM 1463 O O . LEU A 1 181 ? -7.617 8.528 9.594 1.00 98.56 181 LEU A O 1
ATOM 1467 N N . THR A 1 182 ? -7.338 7.455 7.636 1.00 98.62 182 THR A N 1
ATOM 1468 C CA . THR A 1 182 ? -8.627 6.758 7.653 1.00 98.62 182 THR A CA 1
ATOM 1469 C C . THR A 1 182 ? -8.712 5.788 8.831 1.00 98.62 182 THR A C 1
ATOM 1471 O O . THR A 1 182 ? -9.703 5.793 9.568 1.00 98.62 182 THR A O 1
ATOM 1474 N N . LEU A 1 183 ? -7.664 4.989 9.068 1.00 98.50 183 LEU A N 1
ATOM 1475 C CA . LEU A 1 183 ? -7.606 4.079 10.215 1.00 98.50 183 LEU A CA 1
ATOM 1476 C C . LEU A 1 183 ? -7.680 4.845 11.542 1.00 98.50 183 LEU A C 1
ATOM 1478 O O . LEU A 1 183 ? -8.447 4.468 12.429 1.00 98.50 183 LEU A O 1
ATOM 1482 N N . ARG A 1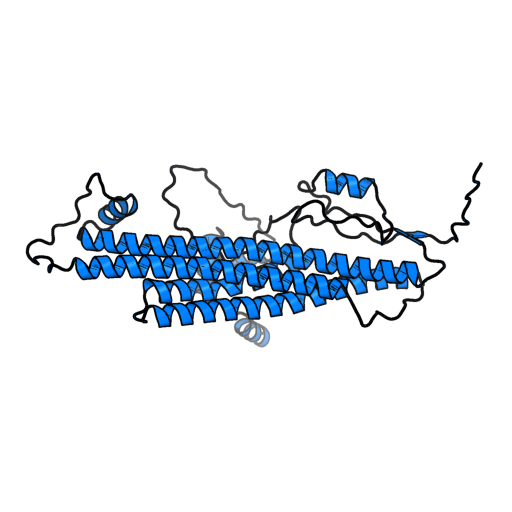 184 ? -6.956 5.965 11.655 1.00 98.62 184 ARG A N 1
ATOM 1483 C CA . ARG A 1 184 ? -7.007 6.863 12.818 1.00 98.62 184 ARG A CA 1
ATOM 1484 C C . ARG A 1 184 ? -8.422 7.349 13.089 1.00 98.62 184 ARG A C 1
ATOM 1486 O O . ARG A 1 184 ? -8.873 7.287 14.229 1.00 98.62 184 ARG A O 1
ATOM 1493 N N . GLY A 1 185 ? -9.119 7.819 12.055 1.00 98.12 185 GLY A N 1
ATOM 1494 C CA . GLY A 1 185 ? -10.504 8.277 12.161 1.00 98.12 185 GLY A CA 1
ATOM 1495 C C . GLY A 1 185 ? -11.423 7.190 12.718 1.00 98.12 185 GLY A C 1
ATOM 1496 O O . GLY A 1 185 ? -12.129 7.429 13.699 1.00 98.12 185 GLY A O 1
ATOM 1497 N N . LYS A 1 186 ? -11.339 5.975 12.161 1.00 98.19 186 LYS A N 1
ATOM 1498 C CA . LYS A 1 186 ? -12.133 4.819 12.607 1.00 98.19 186 LYS A CA 1
ATOM 1499 C C . LYS A 1 186 ? -11.842 4.439 14.061 1.00 98.19 186 LYS A C 1
ATOM 1501 O O . LYS A 1 186 ? -12.771 4.316 14.854 1.00 98.19 186 LYS A O 1
ATOM 1506 N N . LEU A 1 187 ? -10.570 4.315 14.447 1.00 98.06 187 LEU A N 1
ATOM 1507 C CA . LEU A 1 187 ? -10.194 3.950 15.819 1.00 98.06 187 LEU A CA 1
ATOM 1508 C C . LEU A 1 187 ? -10.618 5.013 16.843 1.00 98.06 187 LEU A C 1
ATOM 1510 O O . LEU A 1 187 ? -11.147 4.674 17.900 1.00 98.06 187 LEU A O 1
ATOM 1514 N N . ARG A 1 188 ? -10.456 6.302 16.520 1.00 97.56 188 ARG A N 1
ATOM 1515 C CA . ARG A 1 188 ? -10.922 7.402 17.380 1.00 97.56 188 ARG A CA 1
ATOM 1516 C C . ARG A 1 188 ? -12.443 7.423 17.518 1.00 97.56 188 ARG A C 1
ATOM 1518 O O . ARG A 1 188 ? -12.948 7.706 18.601 1.00 97.56 188 ARG A O 1
ATOM 1525 N N . GLN A 1 189 ? -13.175 7.126 16.444 1.00 96.25 189 GLN A N 1
ATOM 1526 C CA . GLN A 1 189 ? -14.632 7.021 16.491 1.00 96.25 189 GLN A CA 1
ATOM 1527 C C . GLN A 1 189 ? -15.069 5.893 17.433 1.00 96.25 189 GLN A C 1
ATOM 1529 O O . GLN A 1 189 ? -15.908 6.128 18.301 1.00 96.25 189 GLN A O 1
ATOM 1534 N N . ILE A 1 190 ? -14.462 4.709 17.310 1.00 95.19 190 ILE A N 1
ATOM 1535 C CA . ILE A 1 190 ? -14.716 3.562 18.196 1.00 95.19 190 ILE A CA 1
ATOM 1536 C C . ILE A 1 190 ? -14.442 3.947 19.658 1.00 95.19 190 ILE A C 1
ATOM 1538 O O . ILE A 1 190 ? -15.303 3.748 20.515 1.00 95.19 190 ILE A O 1
ATOM 1542 N N . LEU A 1 191 ? -13.288 4.566 19.931 1.00 95.62 191 LEU A N 1
ATOM 1543 C CA . LEU A 1 191 ? -12.908 5.043 21.264 1.00 95.62 191 LEU A CA 1
ATOM 1544 C C . LEU A 1 191 ? -13.932 6.029 21.848 1.00 95.62 191 LEU A C 1
ATOM 1546 O O . LEU A 1 191 ? -14.353 5.876 22.992 1.00 95.62 191 LEU A O 1
ATOM 1550 N N . ASN A 1 192 ? -14.352 7.030 21.074 1.00 93.38 192 ASN A N 1
ATOM 1551 C CA . ASN A 1 192 ? -15.296 8.044 21.546 1.00 93.38 192 ASN A CA 1
ATOM 1552 C C . ASN A 1 192 ? -16.691 7.461 21.799 1.00 93.38 192 ASN A C 1
ATOM 1554 O O . ASN A 1 192 ? -17.320 7.803 22.797 1.00 93.38 192 ASN A O 1
ATOM 1558 N N . ILE A 1 193 ? -17.165 6.561 20.929 1.00 89.75 193 ILE A N 1
ATOM 1559 C CA . ILE A 1 193 ? -18.434 5.851 21.143 1.00 89.75 193 ILE A CA 1
ATOM 1560 C C . ILE A 1 193 ? -18.363 5.051 22.444 1.00 89.75 193 ILE A C 1
ATOM 1562 O O . ILE A 1 193 ? -19.300 5.115 23.238 1.00 89.75 193 ILE A O 1
ATOM 1566 N N . LYS A 1 194 ? -17.251 4.345 22.685 1.00 88.19 194 LYS A N 1
ATOM 1567 C CA . LYS A 1 194 ? -17.032 3.625 23.941 1.00 88.19 194 LYS A CA 1
ATOM 1568 C C . LYS A 1 194 ? -17.068 4.561 25.147 1.00 88.19 194 LYS A C 1
ATOM 1570 O O . LYS A 1 194 ? -17.832 4.318 26.070 1.00 88.19 194 LYS A O 1
ATOM 1575 N N . ALA A 1 195 ? -16.319 5.659 25.114 1.00 88.94 195 ALA A N 1
ATOM 1576 C CA . ALA A 1 195 ? -16.265 6.606 26.227 1.00 88.94 195 ALA A CA 1
ATOM 1577 C C . ALA A 1 195 ? -17.642 7.208 26.572 1.00 88.94 195 ALA A C 1
ATOM 1579 O O . ALA A 1 195 ? -17.970 7.376 27.745 1.00 88.94 195 ALA A O 1
ATOM 1580 N N . VAL A 1 196 ? -18.470 7.501 25.562 1.00 84.31 196 VAL A N 1
ATOM 1581 C CA . VAL A 1 196 ? -19.849 7.972 25.768 1.00 84.31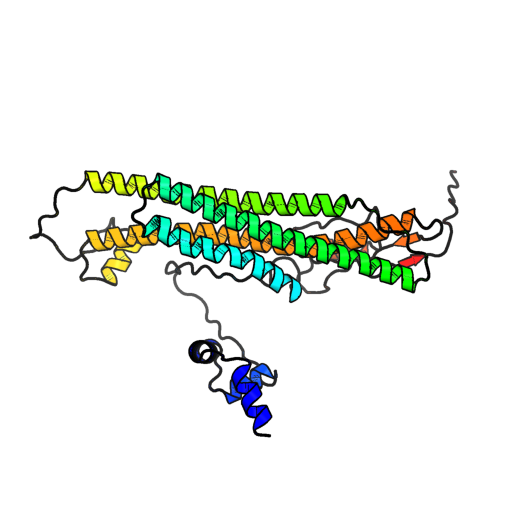 196 VAL A CA 1
ATOM 1582 C C . VAL A 1 196 ? -20.715 6.893 26.424 1.00 84.31 196 VAL A C 1
ATOM 1584 O O . VAL A 1 196 ? -21.487 7.199 27.331 1.00 84.31 196 VAL A O 1
ATOM 1587 N N . GLN A 1 197 ? -20.594 5.635 25.992 1.00 81.88 197 GLN A N 1
ATOM 1588 C CA . GLN A 1 197 ? -21.335 4.525 26.599 1.00 81.88 197 GLN A CA 1
ATOM 1589 C C . GLN A 1 197 ? -20.901 4.284 28.049 1.00 81.88 197 GLN A C 1
ATOM 1591 O O . GLN A 1 197 ? -21.766 4.211 28.920 1.00 81.88 197 GLN A O 1
ATOM 1596 N N . ASP A 1 198 ? -19.594 4.293 28.321 1.00 80.81 198 ASP A N 1
ATOM 1597 C CA . ASP A 1 198 ? -19.037 4.151 29.671 1.00 80.81 198 ASP A CA 1
ATOM 1598 C C . ASP A 1 198 ? -19.574 5.250 30.620 1.00 80.81 198 ASP A C 1
ATOM 1600 O O . ASP A 1 198 ? -19.938 4.971 31.763 1.00 80.81 198 ASP A O 1
ATOM 1604 N N . PHE A 1 199 ? -19.703 6.498 30.146 1.00 77.06 199 PHE A N 1
ATOM 1605 C CA . PHE A 1 199 ? -20.278 7.600 30.932 1.00 77.06 199 PHE A CA 1
ATOM 1606 C C . PHE A 1 199 ? -21.752 7.361 31.302 1.00 77.06 199 PHE A C 1
ATOM 1608 O O . PHE A 1 199 ? -22.161 7.582 32.445 1.00 77.06 199 PHE A O 1
ATOM 1615 N N . TYR A 1 200 ? -22.564 6.882 30.352 1.00 71.38 200 TYR A N 1
ATOM 1616 C CA . TYR A 1 200 ? -23.967 6.553 30.625 1.00 71.38 200 TYR A CA 1
ATOM 1617 C C . TYR A 1 200 ? -24.124 5.388 31.606 1.00 71.38 200 TYR A C 1
ATOM 1619 O O . TYR A 1 200 ? -25.138 5.318 32.302 1.00 71.38 200 TYR A O 1
ATOM 1627 N N . GLU A 1 201 ? -23.155 4.479 31.666 1.00 69.31 201 GLU A N 1
ATOM 1628 C CA . GLU A 1 201 ? -23.159 3.359 32.606 1.00 69.31 201 GLU A CA 1
ATOM 1629 C C . GLU A 1 201 ? -22.803 3.795 34.024 1.00 69.31 201 GLU A C 1
ATOM 1631 O O . GLU A 1 201 ? -23.519 3.429 34.956 1.00 69.31 201 GLU A O 1
ATOM 1636 N N . GLN A 1 202 ? -21.801 4.663 34.186 1.00 66.62 202 GLN A N 1
ATOM 1637 C CA . GLN A 1 202 ? -21.449 5.249 35.486 1.00 66.62 202 GLN A CA 1
ATOM 1638 C C . GLN A 1 202 ? -22.620 6.033 36.098 1.00 66.62 202 GLN A C 1
ATOM 1640 O O . GLN A 1 202 ? -22.883 5.944 37.295 1.00 66.62 202 GLN A O 1
ATOM 1645 N N . GLY A 1 203 ? -23.395 6.746 35.273 1.00 59.94 203 GLY A N 1
ATOM 1646 C CA . GLY A 1 203 ? -24.608 7.445 35.718 1.00 59.94 203 GLY A CA 1
ATOM 1647 C C . GLY A 1 203 ? -25.784 6.527 36.088 1.00 59.94 203 GLY A C 1
ATOM 1648 O O . GLY A 1 203 ? -26.769 6.999 36.657 1.00 59.94 203 GLY A O 1
ATOM 1649 N N . ARG A 1 204 ? -25.713 5.228 35.766 1.00 55.16 204 ARG A N 1
ATOM 1650 C CA . ARG A 1 204 ? -26.744 4.218 36.068 1.00 55.16 204 ARG A CA 1
ATOM 1651 C C . ARG A 1 204 ? -26.408 3.344 37.274 1.00 55.16 204 ARG A C 1
ATOM 1653 O O . ARG A 1 204 ? -27.221 2.481 37.607 1.00 55.16 204 ARG A O 1
ATOM 1660 N N . GLU A 1 205 ? -25.277 3.562 37.946 1.00 48.56 205 GLU A N 1
ATOM 1661 C CA . GLU A 1 205 ? -24.908 2.841 39.169 1.00 48.56 205 GLU A CA 1
ATOM 1662 C C . GLU A 1 205 ? -25.788 3.249 40.370 1.00 48.56 205 GLU A C 1
ATOM 1664 O O . GLU A 1 205 ? -25.355 3.861 41.342 1.00 48.56 205 GLU A O 1
ATOM 1669 N N . GLY A 1 206 ? -27.054 2.831 40.349 1.00 51.38 206 GLY A N 1
ATOM 1670 C CA . GLY A 1 206 ? -27.673 2.318 41.563 1.00 51.38 206 GLY A CA 1
ATOM 1671 C C . GLY A 1 206 ? -27.047 0.953 41.835 1.00 51.38 206 GLY A C 1
ATOM 1672 O O . GLY A 1 206 ? -27.085 0.089 40.959 1.00 51.38 206 GLY A O 1
ATOM 1673 N N . LYS A 1 207 ? -26.432 0.768 43.011 1.00 48.31 207 LYS A N 1
ATOM 1674 C CA . LYS A 1 207 ? -25.803 -0.504 43.406 1.00 48.31 207 LYS A CA 1
ATOM 1675 C C . LYS A 1 207 ? -26.734 -1.676 43.057 1.00 48.31 207 LYS A C 1
ATOM 1677 O O . LYS A 1 207 ? -27.883 -1.658 43.511 1.00 48.31 207 LYS A O 1
ATOM 1682 N N . PRO A 1 208 ? -26.278 -2.683 42.289 1.00 50.34 208 PRO A N 1
ATOM 1683 C CA . PRO A 1 208 ? -27.037 -3.909 42.141 1.00 50.34 208 PRO A CA 1
ATOM 1684 C C . PRO A 1 208 ? -27.262 -4.478 43.538 1.00 50.34 208 PRO A C 1
ATOM 1686 O O . PRO A 1 208 ? -26.309 -4.694 44.284 1.00 50.34 208 PRO A O 1
ATOM 1689 N N . ASP A 1 209 ? -28.527 -4.662 43.893 1.00 49.44 209 ASP A N 1
ATOM 1690 C CA . ASP A 1 209 ? -28.943 -5.378 45.090 1.00 49.44 209 ASP A CA 1
ATOM 1691 C C . ASP A 1 209 ? -28.296 -6.782 45.066 1.00 49.44 209 ASP A C 1
ATOM 1693 O O . ASP A 1 209 ? -28.650 -7.586 44.191 1.00 49.44 209 ASP A O 1
ATOM 1697 N N . PRO A 1 210 ? -27.324 -7.084 45.952 1.00 51.94 210 PRO A N 1
ATOM 1698 C CA . PRO A 1 210 ? -26.570 -8.339 45.919 1.00 51.94 210 PRO A CA 1
ATOM 1699 C C . PRO A 1 210 ? -27.466 -9.577 46.060 1.00 51.94 210 PRO A C 1
ATOM 1701 O O . PRO A 1 210 ? -27.102 -10.659 45.606 1.00 51.94 210 PRO A O 1
ATOM 1704 N N . GLU A 1 211 ? -28.670 -9.419 46.622 1.00 50.19 211 GLU A N 1
ATOM 1705 C CA . GLU A 1 211 ? -29.644 -10.500 46.803 1.00 50.19 211 GLU A CA 1
ATOM 1706 C C . GLU A 1 211 ? -30.416 -10.859 45.515 1.00 50.19 211 GLU A C 1
ATOM 1708 O O . GLU A 1 211 ? -31.212 -11.800 45.500 1.00 50.19 211 GLU A O 1
ATOM 1713 N N . LYS A 1 212 ? -30.181 -10.150 44.398 1.00 52.84 212 LYS A N 1
ATOM 1714 C CA . LYS A 1 212 ? -30.908 -10.333 43.125 1.00 52.84 212 LYS A CA 1
ATOM 1715 C C . LYS A 1 212 ? -30.036 -10.715 41.930 1.00 52.84 212 LYS A C 1
ATOM 1717 O O . LYS A 1 212 ? -30.476 -10.536 40.791 1.00 52.84 212 LYS A O 1
ATOM 1722 N N . ILE A 1 213 ? -28.850 -11.290 42.137 1.00 54.09 213 ILE A N 1
ATOM 1723 C CA . ILE A 1 213 ? -28.058 -11.863 41.035 1.00 54.09 213 ILE A CA 1
ATOM 1724 C C . ILE A 1 213 ? -28.749 -13.146 40.546 1.00 54.09 213 ILE A C 1
ATOM 1726 O O . ILE A 1 213 ? -28.431 -14.267 40.936 1.00 54.09 213 ILE A O 1
ATOM 1730 N N . LYS A 1 214 ? -29.777 -12.975 39.714 1.00 64.06 214 LYS A N 1
ATOM 1731 C CA . LYS A 1 214 ? -30.438 -14.067 39.006 1.00 64.06 214 LYS A CA 1
ATOM 1732 C C . LYS A 1 214 ? -29.626 -14.396 37.758 1.00 64.06 214 LYS A C 1
ATOM 1734 O O . LYS A 1 214 ? -29.197 -13.493 37.039 1.00 64.06 214 LYS A O 1
ATOM 1739 N N . LYS A 1 215 ? -29.469 -15.695 37.493 1.00 76.69 215 LYS A N 1
ATOM 1740 C CA . LYS A 1 215 ? -28.921 -16.219 36.235 1.00 76.69 215 LYS A CA 1
ATOM 1741 C C . LYS A 1 215 ? -29.583 -15.531 35.039 1.00 76.69 215 LYS A C 1
ATOM 1743 O O . LYS A 1 215 ? -30.795 -15.295 35.053 1.00 76.69 215 LYS A O 1
ATOM 1748 N N . ALA A 1 216 ? -28.795 -15.219 34.017 1.00 75.38 216 ALA A N 1
ATOM 1749 C CA . ALA A 1 216 ? -29.256 -14.584 32.793 1.00 75.38 216 ALA A CA 1
ATOM 1750 C C . ALA A 1 216 ? -30.303 -15.474 32.086 1.00 75.38 216 ALA A C 1
ATOM 1752 O O . ALA A 1 216 ? -29.977 -16.534 31.559 1.00 75.38 216 ALA A O 1
ATOM 1753 N N . VAL A 1 217 ? -31.570 -15.044 32.043 1.00 79.69 217 VAL A N 1
ATOM 1754 C CA . VAL A 1 217 ? -32.619 -15.709 31.246 1.00 79.69 217 VAL A CA 1
ATOM 1755 C C . VAL A 1 217 ? -32.826 -14.928 29.946 1.00 79.69 217 VAL A C 1
ATOM 1757 O O . VAL A 1 217 ? -33.169 -13.745 30.026 1.00 79.69 217 VAL A O 1
ATOM 1760 N N . PRO A 1 218 ? -32.660 -15.549 28.760 1.00 79.38 218 PRO A N 1
ATOM 1761 C CA . PRO A 1 218 ? -32.834 -14.871 27.481 1.00 79.38 218 PRO A CA 1
ATOM 1762 C C . PRO A 1 218 ? -34.182 -14.162 27.354 1.00 79.38 218 PRO A C 1
ATOM 1764 O O . PRO A 1 218 ? -35.236 -14.788 27.461 1.00 79.38 218 PRO A O 1
ATOM 1767 N N . LYS A 1 219 ? -34.150 -12.855 27.073 1.00 82.69 219 LYS A N 1
ATOM 1768 C CA . LYS A 1 219 ? -35.350 -12.045 26.820 1.00 82.69 219 LYS A CA 1
ATOM 1769 C C . LYS A 1 219 ? -35.552 -11.808 25.316 1.00 82.69 219 LYS A C 1
ATOM 1771 O O . LYS A 1 219 ? -34.580 -11.838 24.552 1.00 82.69 219 LYS A O 1
ATOM 1776 N N . PRO A 1 220 ? -36.787 -11.521 24.856 1.00 81.44 220 PRO A N 1
ATOM 1777 C CA . PRO A 1 220 ? -37.061 -11.265 23.439 1.00 81.44 220 PRO A CA 1
ATOM 1778 C C . PRO A 1 220 ? -36.190 -10.148 22.844 1.00 81.44 220 PRO A C 1
ATOM 1780 O O . PRO A 1 220 ? -35.668 -10.301 21.738 1.00 81.44 220 PRO A O 1
ATOM 1783 N N . ASN A 1 221 ? -35.963 -9.083 23.619 1.00 79.75 221 ASN A N 1
ATOM 1784 C CA . ASN A 1 221 ? -35.191 -7.896 23.245 1.00 79.75 221 ASN A CA 1
ATOM 1785 C C . ASN A 1 221 ? -33.662 -8.063 23.330 1.00 79.75 221 ASN A C 1
ATOM 1787 O O . ASN A 1 221 ? -32.938 -7.126 23.006 1.00 79.75 221 ASN A O 1
ATOM 1791 N N . TRP A 1 222 ? -33.147 -9.216 23.764 1.00 81.75 222 TRP A N 1
ATOM 1792 C CA . TRP A 1 222 ? -31.703 -9.435 23.807 1.00 81.75 222 TRP A CA 1
ATOM 1793 C C . TRP A 1 222 ? -31.094 -9.535 22.409 1.00 81.75 222 TRP A C 1
ATOM 1795 O O . TRP A 1 222 ? -31.677 -10.134 21.493 1.00 81.75 222 TRP A O 1
ATOM 1805 N N . THR A 1 223 ? -29.882 -8.992 22.277 1.00 76.38 223 THR A N 1
ATOM 1806 C CA . THR A 1 223 ? -29.094 -9.067 21.044 1.00 76.38 223 THR A CA 1
ATOM 1807 C C . THR A 1 223 ? -28.705 -10.515 20.730 1.00 76.38 223 THR A C 1
ATOM 1809 O O . THR A 1 223 ? -28.725 -11.394 21.597 1.00 76.38 223 THR A O 1
ATOM 1812 N N . VAL A 1 224 ? -28.322 -10.778 19.476 1.00 73.19 224 VAL A N 1
ATOM 1813 C CA . VAL A 1 224 ? -27.828 -12.103 19.053 1.00 73.19 224 VAL A CA 1
ATOM 1814 C C . VAL A 1 224 ? -26.619 -12.527 19.891 1.00 73.19 224 VAL A C 1
ATOM 1816 O O . VAL A 1 224 ? -26.533 -13.687 20.290 1.00 73.19 224 VAL A O 1
ATOM 1819 N N . CYS A 1 225 ? -25.730 -11.583 20.213 1.00 75.69 225 CYS A N 1
ATOM 1820 C CA . CYS A 1 225 ? -24.606 -11.834 21.104 1.00 75.69 225 CYS A CA 1
ATOM 1821 C C . CYS A 1 225 ? -25.083 -12.257 22.497 1.00 75.69 225 CYS A C 1
ATOM 1823 O O . CYS A 1 225 ? -24.688 -13.320 22.961 1.00 75.69 225 CYS A O 1
ATOM 1825 N N . MET A 1 226 ? -25.978 -11.493 23.135 1.00 79.94 226 MET A N 1
ATOM 1826 C CA . MET A 1 226 ? -26.410 -11.785 24.508 1.00 79.94 226 MET A CA 1
ATOM 1827 C C . MET A 1 226 ? -27.107 -13.144 24.603 1.00 79.94 226 MET A C 1
ATOM 1829 O O . MET A 1 226 ? -26.856 -13.914 25.524 1.00 79.94 226 MET A O 1
ATOM 1833 N N . LYS A 1 227 ? -27.938 -13.482 23.608 1.00 82.31 227 LYS A N 1
ATOM 1834 C CA . LYS A 1 227 ? -28.589 -14.799 23.509 1.00 82.31 227 LYS A CA 1
ATOM 1835 C C . LYS A 1 227 ? -27.574 -15.937 23.358 1.00 82.31 227 LYS A C 1
ATOM 1837 O O . LYS A 1 227 ? -27.778 -17.001 23.934 1.00 82.31 227 LYS A O 1
ATOM 1842 N N . ARG A 1 228 ? -26.496 -15.729 22.592 1.00 78.00 228 ARG A N 1
ATOM 1843 C CA . ARG A 1 228 ? -25.407 -16.706 22.432 1.00 78.00 228 ARG A CA 1
ATOM 1844 C C . ARG A 1 228 ? -24.602 -16.856 23.723 1.00 78.00 228 ARG A C 1
ATOM 1846 O O . ARG A 1 228 ? -24.441 -17.972 24.195 1.00 78.00 228 ARG A O 1
ATOM 1853 N N . VAL A 1 229 ? -24.152 -15.750 24.305 1.00 74.81 229 VAL A N 1
ATOM 1854 C CA . VAL A 1 229 ? -23.286 -15.739 25.492 1.00 74.81 229 VAL A CA 1
ATOM 1855 C C . VAL A 1 229 ? -24.012 -16.291 26.705 1.00 74.81 229 VAL A C 1
ATOM 1857 O O . VAL A 1 229 ? -23.460 -17.139 27.378 1.00 74.81 229 VAL A O 1
ATOM 1860 N N . ALA A 1 230 ? -25.274 -15.928 26.942 1.00 84.00 230 ALA A N 1
ATOM 1861 C CA . ALA A 1 230 ? -26.047 -16.526 28.034 1.00 84.00 230 ALA A CA 1
ATOM 1862 C C . ALA A 1 230 ? -26.317 -18.028 27.845 1.00 84.00 230 ALA A C 1
ATOM 1864 O O . ALA A 1 230 ? -26.588 -18.735 28.810 1.00 84.00 230 ALA A O 1
ATOM 1865 N N . LYS A 1 231 ? -26.268 -18.526 26.601 1.00 83.31 231 LYS A N 1
ATOM 1866 C CA . LYS A 1 231 ? -26.335 -19.964 26.316 1.00 83.31 231 LYS A CA 1
ATOM 1867 C C . LYS A 1 231 ? -24.994 -20.658 26.584 1.00 83.31 231 LYS A C 1
ATOM 1869 O O . LYS A 1 231 ? -25.001 -21.802 27.022 1.00 83.31 231 LYS A O 1
ATOM 1874 N N . GLU A 1 232 ? -23.877 -19.998 26.283 1.00 78.25 232 GLU A N 1
ATOM 1875 C CA . GLU A 1 232 ? -22.510 -20.501 26.508 1.00 78.25 232 GLU A CA 1
ATOM 1876 C C . GLU A 1 232 ? -22.082 -20.393 27.984 1.00 78.25 232 GLU A C 1
ATOM 1878 O O . GLU A 1 232 ? -21.378 -21.269 28.473 1.00 78.25 232 GLU A O 1
ATOM 1883 N N . HIS A 1 233 ? -22.582 -19.374 28.686 1.00 77.25 233 HIS A N 1
ATOM 1884 C CA . HIS A 1 233 ? -22.311 -19.033 30.082 1.00 77.25 233 HIS A CA 1
ATOM 1885 C C . HIS A 1 233 ? -23.624 -18.856 30.870 1.00 77.25 233 HIS A C 1
ATOM 1887 O O . HIS A 1 233 ? -23.995 -17.735 31.237 1.00 77.25 233 HIS A O 1
ATOM 1893 N N . PRO A 1 234 ? -24.390 -19.937 31.105 1.00 82.56 234 PRO A N 1
ATOM 1894 C CA . PRO A 1 234 ? -25.661 -19.876 31.837 1.00 82.56 234 PRO A CA 1
ATOM 1895 C C . PRO A 1 234 ? -25.505 -19.478 33.316 1.00 82.56 234 PRO A C 1
ATOM 1897 O O . PRO A 1 234 ? -26.495 -19.191 33.994 1.00 82.56 234 PRO A O 1
ATOM 1900 N N . GLU A 1 235 ? -24.281 -19.509 33.839 1.00 79.44 235 GLU A N 1
ATOM 1901 C CA . GLU A 1 235 ? -23.907 -19.061 35.176 1.00 79.44 235 GLU A CA 1
ATOM 1902 C C . GLU A 1 235 ? -23.773 -17.540 35.297 1.00 79.44 235 GLU A C 1
ATOM 1904 O O . GLU A 1 235 ? -23.872 -17.023 36.408 1.00 79.44 235 GLU A O 1
ATOM 1909 N N . TRP A 1 236 ? -23.604 -16.825 34.182 1.00 80.44 236 TRP A N 1
ATOM 1910 C CA . TRP A 1 236 ? -23.467 -15.371 34.189 1.00 80.44 236 TRP A CA 1
ATOM 1911 C C . TRP A 1 236 ? -24.805 -14.679 34.445 1.00 80.44 236 TRP A C 1
ATOM 1913 O O . TRP A 1 236 ? -25.885 -15.140 34.060 1.00 80.44 236 TRP A O 1
ATOM 1923 N N . SER A 1 237 ? -24.731 -13.529 35.098 1.00 84.75 237 SER A N 1
ATOM 1924 C CA . SER A 1 237 ? -25.820 -12.570 35.220 1.00 84.75 237 SER A CA 1
ATOM 1925 C C . SER A 1 237 ? -26.064 -11.840 33.896 1.00 84.75 237 SER A C 1
ATOM 1927 O O . SER A 1 237 ? -25.201 -11.758 33.022 1.00 84.75 237 SER A O 1
ATOM 1929 N N . GLU A 1 238 ? -27.256 -11.258 33.732 1.00 82.75 238 GLU A N 1
ATOM 1930 C CA . GLU A 1 238 ? -27.570 -10.442 32.547 1.00 82.75 238 GLU A CA 1
ATOM 1931 C C . GLU A 1 238 ? -26.585 -9.273 32.372 1.00 82.75 238 GLU A C 1
ATOM 1933 O O . GLU A 1 238 ? -26.267 -8.909 31.241 1.00 82.75 238 GLU A O 1
ATOM 1938 N N . ALA A 1 239 ? -26.066 -8.720 33.475 1.00 79.25 239 ALA A N 1
ATOM 1939 C CA . ALA A 1 239 ? -25.070 -7.653 33.457 1.00 79.25 239 ALA A CA 1
ATOM 1940 C C . ALA A 1 239 ? -23.719 -8.129 32.899 1.00 79.25 239 ALA A C 1
ATOM 1942 O O . ALA A 1 239 ? -23.149 -7.459 32.042 1.00 79.25 239 ALA A O 1
ATOM 1943 N N . GLU A 1 240 ? -23.238 -9.302 33.319 1.00 76.94 240 GLU A N 1
ATOM 1944 C CA . GLU A 1 240 ? -22.003 -9.906 32.796 1.00 76.94 240 GLU A CA 1
ATOM 1945 C C . GLU A 1 240 ? -22.132 -10.243 31.305 1.00 76.94 240 GLU A C 1
ATOM 1947 O O . GLU A 1 240 ? -21.250 -9.912 30.513 1.00 76.94 240 GLU A O 1
ATOM 1952 N N . VAL A 1 241 ? -23.273 -10.809 30.897 1.00 77.81 241 VAL A N 1
ATOM 1953 C CA . VAL A 1 241 ? -23.584 -11.099 29.488 1.00 77.81 241 VAL A CA 1
ATOM 1954 C C . VAL A 1 241 ? -23.628 -9.819 28.644 1.00 77.81 241 VAL A C 1
ATOM 1956 O O . VAL A 1 241 ? -23.081 -9.789 27.540 1.00 77.81 241 VAL A O 1
ATOM 1959 N N . LYS A 1 242 ? -24.276 -8.758 29.143 1.00 79.12 242 LYS A N 1
ATOM 1960 C CA . LYS A 1 242 ? -24.364 -7.465 28.450 1.00 79.12 242 LYS A CA 1
ATOM 1961 C C . LYS A 1 242 ? -22.977 -6.843 28.275 1.00 79.12 242 LYS A C 1
ATOM 1963 O O . LYS A 1 242 ? -22.599 -6.551 27.142 1.00 79.12 242 LYS A O 1
ATOM 1968 N N . LYS A 1 243 ? -22.202 -6.778 29.361 1.00 74.12 243 LYS A N 1
ATOM 1969 C CA . LYS A 1 243 ? -20.833 -6.247 29.381 1.00 74.12 243 LYS A CA 1
ATOM 1970 C C . LYS A 1 243 ? -19.914 -6.994 28.415 1.00 74.12 243 LYS A C 1
ATOM 1972 O O . LYS A 1 243 ? -19.168 -6.376 27.661 1.00 74.12 243 LYS A O 1
ATOM 1977 N N . TRP A 1 244 ? -19.993 -8.325 28.384 1.00 74.19 244 TRP A N 1
ATOM 1978 C CA . TRP A 1 244 ? -19.212 -9.128 27.440 1.00 74.19 244 TRP A CA 1
ATOM 1979 C C . TRP A 1 244 ? -19.578 -8.816 25.988 1.00 74.19 244 TRP A C 1
ATOM 1981 O O . TRP A 1 244 ? -18.706 -8.683 25.132 1.00 74.19 244 TRP A O 1
ATOM 1991 N N . CYS A 1 245 ? -20.871 -8.673 25.696 1.00 73.81 245 CYS A N 1
ATOM 1992 C CA . CYS A 1 245 ? -21.334 -8.387 24.343 1.00 73.81 245 CYS A CA 1
ATOM 1993 C C . CYS A 1 245 ? -20.978 -6.990 23.844 1.00 73.81 245 CYS A C 1
ATOM 1995 O O . CYS A 1 245 ? -20.783 -6.817 22.642 1.00 73.81 245 CYS A O 1
ATOM 1997 N N . GLU A 1 246 ? -20.863 -6.021 24.746 1.00 71.75 246 GLU A N 1
ATOM 1998 C CA . GLU A 1 246 ? -20.360 -4.682 24.438 1.00 71.75 246 GLU A CA 1
ATOM 1999 C C . GLU A 1 246 ? -18.868 -4.724 24.100 1.00 71.75 246 GLU A C 1
ATOM 2001 O O . GLU A 1 246 ? -18.470 -4.232 23.046 1.00 71.75 246 GLU A O 1
ATOM 2006 N N . VAL A 1 247 ? -18.054 -5.414 24.906 1.00 66.44 247 VAL A N 1
ATOM 2007 C CA . VAL A 1 247 ? -16.625 -5.634 24.613 1.00 66.44 247 VAL A CA 1
ATOM 2008 C C . VAL A 1 247 ? -16.431 -6.327 23.260 1.00 66.44 247 VAL A C 1
ATOM 2010 O O . VAL A 1 247 ? -15.648 -5.862 22.431 1.00 66.44 247 VAL A O 1
ATOM 2013 N N . PHE A 1 248 ? -17.193 -7.392 22.999 1.00 68.38 248 PHE A N 1
ATOM 2014 C CA . PHE A 1 248 ? -17.115 -8.136 21.742 1.00 68.38 248 PHE A CA 1
ATOM 2015 C C . PHE A 1 248 ? -17.468 -7.269 20.523 1.00 68.38 248 PHE A C 1
ATOM 2017 O O . PHE A 1 248 ? -16.858 -7.419 19.465 1.00 68.38 248 PHE A O 1
ATOM 2024 N N . ALA A 1 249 ? -18.427 -6.346 20.659 1.00 79.00 249 ALA A N 1
ATOM 2025 C CA . ALA A 1 249 ? -18.793 -5.434 19.579 1.00 79.00 249 ALA A CA 1
ATOM 2026 C C . ALA A 1 249 ? -17.637 -4.486 19.217 1.00 79.00 249 ALA A C 1
ATOM 2028 O O . ALA A 1 249 ? -17.371 -4.274 18.036 1.00 79.00 249 ALA A O 1
ATOM 2029 N N . TYR A 1 250 ? -16.907 -3.961 20.205 1.00 85.44 250 TYR A N 1
ATOM 2030 C CA . TYR A 1 250 ? -15.763 -3.084 19.943 1.00 85.44 250 TYR A CA 1
ATOM 2031 C C . TYR A 1 250 ? -14.571 -3.816 19.334 1.00 85.44 250 TYR A C 1
ATOM 2033 O O . TYR A 1 250 ? -13.937 -3.275 18.429 1.00 85.44 250 TYR A O 1
ATOM 2041 N N . GLU A 1 251 ? -14.282 -5.043 19.777 1.00 87.69 251 GLU A N 1
ATOM 2042 C CA . GLU A 1 251 ? -13.257 -5.871 19.130 1.00 87.69 251 GLU A CA 1
ATOM 2043 C C . GLU A 1 251 ? -13.571 -6.087 17.648 1.00 87.69 251 GLU A C 1
ATOM 2045 O O . GLU A 1 251 ? -12.685 -5.932 16.808 1.00 87.69 251 GLU A O 1
ATOM 2050 N N . GLU A 1 252 ? -14.830 -6.390 17.319 1.00 87.69 252 GLU A N 1
ATOM 2051 C CA . GLU A 1 252 ? -15.263 -6.618 15.940 1.00 87.69 252 GLU A CA 1
ATOM 2052 C C . GLU A 1 252 ? -15.122 -5.354 15.076 1.00 87.69 252 GLU A C 1
ATOM 2054 O O . GLU A 1 252 ? -14.685 -5.434 13.928 1.00 87.69 252 GLU A O 1
ATOM 2059 N N . GLU A 1 253 ? -15.444 -4.176 15.614 1.00 91.00 253 GLU A N 1
ATOM 2060 C CA . GLU A 1 253 ? -15.268 -2.910 14.894 1.00 91.00 253 GLU A CA 1
ATOM 2061 C C . GLU A 1 253 ? -13.786 -2.546 14.701 1.00 91.00 253 GLU A C 1
ATOM 2063 O O . GLU A 1 253 ? -13.407 -2.060 13.631 1.00 91.00 253 GLU A O 1
ATOM 2068 N N . ILE A 1 254 ? -12.919 -2.847 15.676 1.00 94.12 254 ILE A N 1
ATOM 2069 C CA . ILE A 1 254 ? -11.461 -2.712 15.518 1.00 94.12 254 ILE A CA 1
ATOM 2070 C C . ILE A 1 254 ? -10.956 -3.673 14.433 1.00 94.12 254 ILE A C 1
ATOM 2072 O O . ILE A 1 254 ? -10.193 -3.262 13.555 1.00 94.12 254 ILE A O 1
ATOM 2076 N N . ASP A 1 255 ? -11.407 -4.930 14.451 1.00 93.31 255 ASP A N 1
ATOM 2077 C CA . ASP A 1 255 ? -11.049 -5.941 13.452 1.00 93.31 255 ASP A CA 1
ATOM 2078 C C . 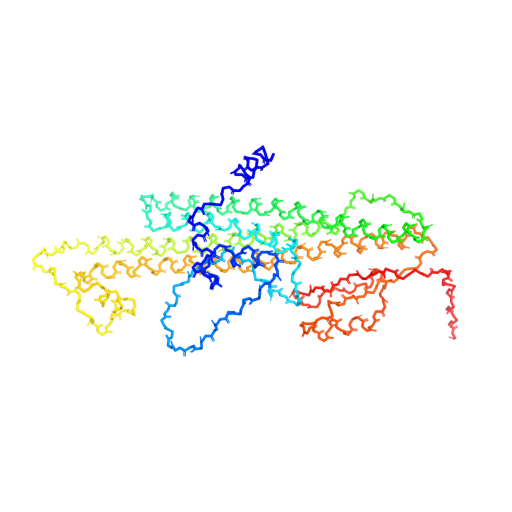ASP A 1 255 ? -11.461 -5.495 12.041 1.00 93.31 255 ASP A C 1
ATOM 2080 O O . ASP A 1 255 ? -10.657 -5.570 11.111 1.00 93.31 255 ASP A O 1
ATOM 2084 N N . LYS A 1 256 ? -12.677 -4.957 11.875 1.00 93.56 256 LYS A N 1
ATOM 2085 C CA . LYS A 1 256 ? -13.162 -4.403 10.598 1.00 93.56 256 LYS A CA 1
ATOM 2086 C C . LYS A 1 256 ? -12.343 -3.203 10.132 1.00 93.56 256 LYS A C 1
ATOM 2088 O O . LYS A 1 256 ? -12.045 -3.101 8.941 1.00 93.56 256 LYS A O 1
ATOM 2093 N N . ALA A 1 257 ? -11.997 -2.290 11.042 1.00 96.69 257 ALA A N 1
ATOM 2094 C CA . ALA A 1 257 ? -11.200 -1.113 10.711 1.00 96.69 257 ALA A CA 1
ATOM 2095 C C . ALA A 1 257 ? -9.811 -1.513 10.195 1.00 96.69 257 ALA A C 1
ATOM 2097 O O . ALA A 1 257 ? -9.391 -1.035 9.141 1.00 96.69 257 ALA A O 1
ATOM 2098 N N . VAL A 1 258 ? -9.140 -2.438 10.888 1.00 96.94 258 VAL A N 1
ATOM 2099 C CA . VAL A 1 258 ? -7.819 -2.937 10.487 1.00 96.94 258 VAL A CA 1
ATOM 2100 C C . VAL A 1 258 ? -7.890 -3.778 9.215 1.00 96.94 258 VAL A C 1
ATOM 2102 O O . VAL A 1 258 ? -7.034 -3.613 8.349 1.00 96.94 258 VAL A O 1
ATOM 2105 N N . ASP A 1 259 ? -8.888 -4.653 9.054 1.00 95.50 259 ASP A N 1
ATOM 2106 C CA . ASP A 1 259 ? -9.015 -5.470 7.839 1.00 95.50 259 ASP A CA 1
ATOM 2107 C C . ASP A 1 259 ? -9.277 -4.609 6.593 1.00 95.50 259 ASP A C 1
ATOM 2109 O O . ASP A 1 259 ? -8.748 -4.894 5.518 1.00 95.50 259 ASP A O 1
ATOM 2113 N N . ASP A 1 260 ? -10.023 -3.509 6.729 1.00 96.38 260 ASP A N 1
ATOM 2114 C CA . ASP A 1 260 ? -10.182 -2.538 5.645 1.00 96.38 260 ASP A CA 1
ATOM 2115 C C . ASP A 1 260 ? -8.860 -1.867 5.261 1.00 96.38 260 ASP A C 1
ATOM 2117 O O . ASP A 1 260 ? -8.494 -1.848 4.084 1.00 96.38 260 ASP A O 1
ATOM 2121 N N . SER A 1 261 ? -8.100 -1.385 6.249 1.00 98.00 261 SER A N 1
ATOM 2122 C CA . SER A 1 261 ? -6.765 -0.835 6.008 1.00 98.00 261 SER A CA 1
ATOM 2123 C C . SER A 1 261 ? -5.826 -1.875 5.405 1.00 98.00 261 SER A C 1
ATOM 2125 O O . SER A 1 261 ? -5.080 -1.545 4.491 1.00 98.00 261 SER A O 1
ATOM 2127 N N . LYS A 1 262 ? -5.906 -3.142 5.826 1.00 97.31 262 LYS A N 1
ATOM 2128 C CA . LYS A 1 262 ? -5.124 -4.243 5.252 1.00 97.31 262 LYS A CA 1
ATOM 2129 C C . LYS A 1 262 ? -5.387 -4.400 3.763 1.00 97.31 262 LYS A C 1
ATOM 2131 O O . LYS A 1 262 ? -4.434 -4.455 2.997 1.00 97.31 262 LYS A O 1
ATOM 2136 N N . ARG A 1 263 ? -6.656 -4.464 3.344 1.00 96.19 263 ARG A N 1
ATOM 2137 C CA . ARG A 1 263 ? -7.015 -4.593 1.920 1.00 96.19 263 ARG A CA 1
ATOM 2138 C C . ARG A 1 263 ? -6.464 -3.430 1.097 1.00 96.19 263 ARG A C 1
ATOM 2140 O O . ARG A 1 263 ? -5.962 -3.654 0.002 1.00 96.19 263 ARG A O 1
ATOM 2147 N N . ARG A 1 264 ? -6.514 -2.210 1.640 1.00 97.56 264 ARG A N 1
ATOM 2148 C CA . ARG A 1 264 ? -5.957 -1.016 0.987 1.00 97.56 264 ARG A CA 1
ATOM 2149 C C . ARG A 1 264 ? -4.430 -1.060 0.914 1.00 97.56 264 ARG A C 1
ATOM 2151 O O . ARG A 1 264 ? -3.891 -0.781 -0.146 1.00 97.56 264 ARG A O 1
ATOM 2158 N N . VAL A 1 265 ? -3.746 -1.457 1.992 1.00 98.00 265 VAL A N 1
ATOM 2159 C CA . VAL A 1 265 ? -2.281 -1.650 2.019 1.00 98.00 265 VAL A CA 1
ATOM 2160 C C . VAL A 1 265 ? -1.844 -2.714 1.012 1.00 98.00 265 VAL A C 1
ATOM 2162 O O . VAL A 1 265 ? -0.868 -2.525 0.294 1.00 98.00 265 VAL A O 1
ATOM 2165 N N . ASP A 1 266 ? -2.573 -3.825 0.944 1.00 97.38 266 ASP A N 1
ATOM 2166 C CA . ASP A 1 266 ? -2.289 -4.921 0.021 1.00 97.38 266 ASP A CA 1
ATOM 2167 C C . ASP A 1 266 ? -2.395 -4.475 -1.443 1.00 97.38 266 ASP A C 1
ATOM 2169 O O . ASP A 1 266 ? -1.504 -4.736 -2.252 1.00 97.38 266 ASP A O 1
ATOM 2173 N N . ALA A 1 267 ? -3.458 -3.727 -1.744 1.00 95.69 267 ALA A N 1
ATOM 2174 C CA . ALA A 1 267 ? -3.682 -3.088 -3.027 1.00 95.69 267 ALA A CA 1
ATOM 2175 C C . ALA A 1 267 ? -2.523 -2.148 -3.388 1.00 95.69 267 ALA A C 1
ATOM 2177 O O . ALA A 1 267 ? -1.852 -2.371 -4.399 1.00 95.69 267 ALA A O 1
ATOM 2178 N N . ILE A 1 268 ? -2.228 -1.137 -2.562 1.00 96.56 268 ILE A N 1
ATOM 2179 C CA . ILE A 1 268 ? -1.182 -0.158 -2.904 1.00 96.56 268 ILE A CA 1
ATOM 2180 C C . ILE A 1 268 ? 0.200 -0.803 -3.033 1.00 96.56 268 ILE A C 1
ATOM 2182 O O . ILE A 1 268 ? 0.994 -0.347 -3.850 1.00 96.56 268 ILE A O 1
ATOM 2186 N N . GLY A 1 269 ? 0.467 -1.884 -2.290 1.00 97.06 269 GLY A N 1
ATOM 2187 C CA . GLY A 1 269 ? 1.694 -2.663 -2.416 1.00 97.06 269 GLY A CA 1
ATOM 2188 C C . GLY A 1 269 ? 1.792 -3.383 -3.760 1.00 97.06 269 GLY A C 1
ATOM 2189 O O . GLY A 1 269 ? 2.848 -3.375 -4.381 1.00 97.06 269 GLY A O 1
ATOM 2190 N N . MET A 1 270 ? 0.697 -3.962 -4.257 1.00 95.81 270 MET A N 1
ATOM 2191 C CA . MET A 1 270 ? 0.662 -4.520 -5.612 1.00 95.81 270 MET A CA 1
ATOM 2192 C C . MET A 1 270 ? 0.924 -3.428 -6.658 1.00 95.81 270 MET A C 1
ATOM 2194 O O . MET A 1 270 ? 1.840 -3.569 -7.463 1.00 95.81 270 MET A O 1
ATOM 2198 N N . PHE A 1 271 ? 0.181 -2.318 -6.603 1.00 94.94 271 PHE A N 1
ATOM 2199 C CA . PHE A 1 271 ? 0.344 -1.215 -7.554 1.00 94.94 271 PHE A CA 1
ATOM 2200 C C . PHE A 1 271 ? 1.772 -0.656 -7.541 1.00 94.94 271 PHE A C 1
ATOM 2202 O O . PHE A 1 271 ? 2.419 -0.582 -8.579 1.00 94.94 271 PHE A O 1
ATOM 2209 N N . GLY A 1 272 ? 2.303 -0.316 -6.361 1.00 95.75 272 GLY A N 1
ATOM 2210 C CA . GLY A 1 272 ? 3.640 0.258 -6.230 1.00 95.75 272 GLY A CA 1
ATOM 2211 C C . GLY A 1 272 ? 4.737 -0.674 -6.744 1.00 95.75 272 GLY A C 1
ATOM 2212 O O . GLY A 1 272 ? 5.724 -0.204 -7.305 1.00 95.75 272 GLY A O 1
ATOM 2213 N N . PHE A 1 273 ? 4.566 -1.992 -6.604 1.00 95.81 273 PHE A N 1
ATOM 2214 C CA . PHE A 1 273 ? 5.519 -2.976 -7.115 1.00 95.81 273 PHE A CA 1
ATOM 2215 C C . PHE A 1 273 ? 5.508 -3.077 -8.646 1.00 95.81 273 PHE A C 1
ATOM 2217 O O . PHE A 1 273 ? 6.576 -3.097 -9.257 1.00 95.81 273 PHE A O 1
ATOM 2224 N N . LEU A 1 274 ? 4.320 -3.151 -9.251 1.00 93.44 274 LEU A N 1
ATOM 2225 C CA . LEU A 1 274 ? 4.154 -3.328 -10.696 1.00 93.44 274 LEU A CA 1
ATOM 2226 C C . LEU A 1 274 ? 4.486 -2.038 -11.455 1.00 93.44 274 LEU A C 1
ATOM 2228 O O . LEU A 1 274 ? 5.318 -2.042 -12.363 1.00 93.44 274 LEU A O 1
ATOM 2232 N N . GLU A 1 275 ? 3.911 -0.920 -11.012 1.00 94.38 275 GLU A N 1
ATOM 2233 C CA . GLU A 1 275 ? 4.043 0.370 -11.686 1.00 94.38 275 GLU A CA 1
ATOM 2234 C C . GLU A 1 275 ? 5.481 0.889 -11.649 1.00 94.38 275 GLU A C 1
ATOM 2236 O O . GLU A 1 275 ? 5.974 1.440 -12.626 1.00 94.38 275 GLU A O 1
ATOM 2241 N N . SER A 1 276 ? 6.203 0.679 -10.545 1.00 95.81 276 SER A N 1
ATOM 2242 C CA . SER A 1 276 ? 7.585 1.161 -10.434 1.00 95.81 276 SER A CA 1
ATOM 2243 C C . SER A 1 276 ? 8.513 0.532 -11.462 1.00 95.81 276 SER A C 1
ATOM 2245 O O . SER A 1 276 ? 9.295 1.244 -12.092 1.00 95.81 276 SER A O 1
ATOM 2247 N N . ASP A 1 277 ? 8.408 -0.777 -11.672 1.00 95.25 277 ASP A N 1
ATOM 2248 C CA . ASP A 1 277 ? 9.207 -1.488 -12.664 1.00 95.25 277 ASP A CA 1
ATOM 2249 C C . ASP A 1 277 ? 8.888 -1.018 -14.092 1.00 95.25 277 ASP A C 1
ATOM 2251 O O . ASP A 1 277 ? 9.803 -0.696 -14.857 1.00 95.25 277 ASP A O 1
ATOM 2255 N N . LYS A 1 278 ? 7.593 -0.896 -14.420 1.00 94.38 278 LYS A N 1
ATOM 2256 C CA . LYS A 1 278 ? 7.109 -0.371 -15.705 1.00 94.38 278 LYS A CA 1
ATOM 2257 C C . LYS A 1 278 ? 7.597 1.061 -15.942 1.00 94.38 278 LYS A C 1
ATOM 2259 O O . LYS A 1 278 ? 8.206 1.340 -16.973 1.00 94.38 278 LYS A O 1
ATOM 2264 N N . ALA A 1 279 ? 7.422 1.951 -14.969 1.00 94.38 279 ALA A N 1
ATOM 2265 C CA . ALA A 1 279 ? 7.834 3.348 -15.060 1.00 94.38 279 ALA A CA 1
ATOM 2266 C C . ALA A 1 279 ? 9.346 3.494 -15.288 1.00 94.38 279 ALA A C 1
ATOM 2268 O O . ALA A 1 279 ? 9.769 4.297 -16.123 1.00 94.38 279 ALA A O 1
ATOM 2269 N N . GLY A 1 280 ? 10.161 2.695 -14.592 1.00 95.25 280 GLY A N 1
ATOM 2270 C CA . GLY A 1 280 ? 11.612 2.683 -14.775 1.00 95.25 280 GLY A CA 1
ATOM 2271 C C . GLY A 1 280 ? 12.022 2.216 -16.168 1.00 95.25 280 GLY A C 1
ATOM 2272 O O . GLY A 1 280 ? 12.886 2.825 -16.802 1.00 95.25 280 GLY A O 1
ATOM 2273 N N . TYR A 1 281 ? 11.364 1.166 -16.662 1.00 95.50 281 TYR A N 1
ATOM 2274 C CA . TYR A 1 281 ? 11.572 0.638 -18.006 1.00 95.50 281 TYR A CA 1
ATOM 2275 C C . TYR A 1 281 ? 11.231 1.670 -19.092 1.00 95.50 281 TYR A C 1
ATOM 2277 O O . TYR A 1 281 ? 12.061 1.965 -19.954 1.00 95.50 281 TYR A O 1
ATOM 2285 N N . LEU A 1 282 ? 10.039 2.270 -19.018 1.00 93.25 282 LEU A N 1
ATOM 2286 C CA . LEU A 1 282 ? 9.560 3.245 -20.001 1.00 93.25 282 LEU A CA 1
ATOM 2287 C C . LEU A 1 282 ? 10.361 4.549 -19.965 1.00 93.25 282 LEU A C 1
ATOM 2289 O O . LEU A 1 282 ? 10.668 5.105 -21.017 1.00 93.25 282 LEU A O 1
ATOM 2293 N N . GLN A 1 283 ? 10.772 5.022 -18.781 1.00 92.56 283 GLN A N 1
ATOM 2294 C CA . GLN A 1 283 ? 11.634 6.202 -18.681 1.00 92.56 283 GLN A CA 1
ATOM 2295 C C . GLN A 1 283 ? 12.976 5.987 -19.390 1.00 92.56 283 GLN A C 1
ATOM 2297 O O . GLN A 1 283 ? 13.474 6.900 -20.055 1.00 92.56 283 GLN A O 1
ATOM 2302 N N . ALA A 1 284 ? 13.574 4.803 -19.231 1.00 92.25 284 ALA A N 1
ATOM 2303 C CA . ALA A 1 284 ? 14.799 4.454 -19.937 1.00 92.25 284 ALA A CA 1
ATOM 2304 C C . ALA A 1 284 ? 14.557 4.418 -21.449 1.00 92.25 284 ALA A C 1
ATOM 2306 O O . ALA A 1 284 ? 15.319 5.029 -22.195 1.00 92.25 284 ALA A O 1
ATOM 2307 N N . ALA A 1 285 ? 13.484 3.762 -21.894 1.00 91.19 285 ALA A N 1
ATOM 2308 C CA . ALA A 1 285 ? 13.153 3.652 -23.310 1.00 91.19 285 ALA A CA 1
ATOM 2309 C C . ALA A 1 285 ? 12.950 5.024 -23.978 1.00 91.19 285 ALA A C 1
ATOM 2311 O O . ALA A 1 285 ? 13.539 5.274 -25.025 1.00 91.19 285 ALA A O 1
ATOM 2312 N N . LEU A 1 286 ? 12.218 5.936 -23.329 1.00 89.44 286 LEU A N 1
ATOM 2313 C CA . LEU A 1 286 ? 12.014 7.318 -23.784 1.00 89.44 286 LEU A CA 1
ATOM 2314 C C . LEU A 1 286 ? 13.319 8.111 -23.900 1.00 89.44 286 LEU A C 1
ATOM 2316 O O . LEU A 1 286 ? 13.553 8.821 -24.875 1.00 89.44 286 LEU A O 1
ATOM 2320 N N . LEU A 1 287 ? 14.200 8.003 -22.903 1.00 86.00 287 LEU A N 1
ATOM 2321 C CA . LEU A 1 287 ? 15.493 8.684 -22.961 1.00 86.00 287 LEU A CA 1
ATOM 2322 C C . LEU A 1 287 ? 16.350 8.151 -24.116 1.00 86.00 287 LEU A C 1
ATOM 2324 O O . LEU A 1 287 ? 17.085 8.902 -24.754 1.00 86.00 287 LEU A O 1
ATOM 2328 N N . LEU A 1 288 ? 16.275 6.844 -24.354 1.00 82.94 288 LEU A N 1
ATOM 2329 C CA . LEU A 1 288 ? 17.045 6.153 -25.375 1.00 82.94 288 LEU A CA 1
ATOM 2330 C C . LEU A 1 288 ? 16.530 6.439 -26.789 1.00 82.94 288 LEU A C 1
ATOM 2332 O O . LEU A 1 288 ? 17.358 6.566 -27.688 1.00 82.94 288 LEU A O 1
ATOM 2336 N N . SER A 1 289 ? 15.215 6.579 -26.986 1.00 77.44 289 SER A N 1
ATOM 2337 C CA . SER A 1 289 ? 14.631 6.946 -28.284 1.00 77.44 289 SER A CA 1
ATOM 2338 C C . SER A 1 289 ? 14.952 8.392 -28.672 1.00 77.44 289 SER A C 1
ATOM 2340 O O . SER A 1 289 ? 15.288 8.655 -29.820 1.00 77.44 289 SER A O 1
ATOM 2342 N N . VAL A 1 290 ? 14.948 9.327 -27.714 1.00 72.38 290 VAL A N 1
ATOM 2343 C CA . VAL A 1 290 ? 15.311 10.735 -27.971 1.00 72.38 290 VAL A CA 1
ATOM 2344 C C . VAL A 1 290 ? 16.829 10.930 -28.078 1.00 72.38 290 VAL A C 1
ATOM 2346 O O . VAL A 1 290 ? 17.312 11.738 -28.869 1.00 72.38 290 VAL A O 1
ATOM 2349 N N . GLY A 1 291 ? 17.608 10.210 -27.268 1.00 62.72 291 GLY A N 1
ATOM 2350 C CA . GLY A 1 291 ? 19.057 10.395 -27.156 1.00 62.72 291 GLY A CA 1
ATOM 2351 C C . GLY A 1 291 ? 19.889 9.712 -28.245 1.00 62.72 291 GLY A C 1
ATOM 2352 O O . GLY A 1 291 ? 21.094 9.963 -28.327 1.00 62.72 291 GLY A O 1
ATOM 2353 N N . ILE A 1 292 ? 19.287 8.838 -29.055 1.00 65.44 292 ILE A N 1
ATOM 2354 C CA . ILE A 1 292 ? 19.973 8.067 -30.095 1.00 65.44 292 ILE A CA 1
ATOM 2355 C C . ILE A 1 292 ? 19.252 8.321 -31.420 1.00 65.44 292 ILE A C 1
ATOM 2357 O O . ILE A 1 292 ? 18.255 7.683 -31.730 1.00 65.44 292 ILE A O 1
ATOM 2361 N N . THR A 1 293 ? 19.797 9.238 -32.219 1.00 60.22 293 THR A N 1
ATOM 2362 C CA . THR A 1 293 ? 19.194 9.796 -33.449 1.00 60.22 293 THR A CA 1
ATOM 2363 C C . THR A 1 293 ? 18.852 8.782 -34.548 1.00 60.22 293 THR A C 1
ATOM 2365 O O . THR A 1 293 ? 18.177 9.133 -35.505 1.00 60.22 293 THR A O 1
ATOM 2368 N N . GLU A 1 294 ? 19.307 7.533 -34.431 1.00 67.50 294 GLU A N 1
ATOM 2369 C CA . GLU A 1 294 ? 19.057 6.449 -35.395 1.00 67.50 294 GLU A CA 1
ATOM 2370 C C . GLU A 1 294 ? 18.291 5.264 -34.779 1.00 67.50 294 GLU A C 1
ATOM 2372 O O . GLU A 1 294 ? 18.143 4.217 -35.415 1.00 67.50 294 GLU A O 1
ATOM 2377 N N . LEU A 1 295 ? 17.852 5.380 -33.520 1.00 73.75 295 LEU A N 1
ATOM 237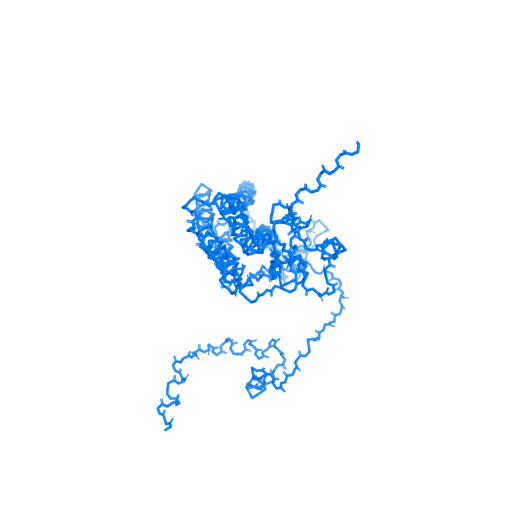8 C CA . LEU A 1 295 ? 17.187 4.299 -32.803 1.00 73.75 295 LEU A CA 1
ATOM 2379 C C . LEU A 1 295 ? 15.685 4.529 -32.751 1.00 73.75 295 LEU A C 1
ATOM 2381 O O . LEU A 1 295 ? 15.167 5.164 -31.837 1.00 73.75 295 LEU A O 1
ATOM 2385 N N . THR A 1 296 ? 14.977 3.906 -33.684 1.00 83.31 296 THR A N 1
ATOM 2386 C CA . THR A 1 296 ? 13.540 3.709 -33.513 1.00 83.31 296 THR A CA 1
ATOM 2387 C C . THR A 1 296 ? 13.322 2.420 -32.726 1.00 83.31 296 THR A C 1
ATOM 2389 O O . THR A 1 296 ? 13.836 1.364 -33.106 1.00 83.31 296 THR A O 1
ATOM 2392 N N . MET A 1 297 ? 12.570 2.487 -31.626 1.00 89.88 297 MET A N 1
ATOM 2393 C CA . MET A 1 297 ? 12.174 1.304 -30.861 1.00 89.88 297 MET A CA 1
ATOM 2394 C C . MET A 1 297 ? 10.670 1.269 -30.635 1.00 89.88 297 MET A C 1
ATOM 2396 O O . MET A 1 297 ? 10.045 2.310 -30.446 1.00 89.88 297 MET A O 1
ATOM 2400 N N . LYS A 1 298 ? 10.114 0.060 -30.614 1.00 93.12 298 LYS A N 1
ATOM 2401 C CA . LYS A 1 298 ? 8.754 -0.194 -30.141 1.00 93.12 298 LYS A CA 1
ATOM 2402 C C . LYS A 1 298 ? 8.774 -1.245 -29.039 1.00 93.12 298 LYS A C 1
ATOM 2404 O O . LYS A 1 298 ? 9.579 -2.172 -29.076 1.00 93.12 298 LYS A O 1
ATOM 2409 N N . ILE A 1 299 ? 7.893 -1.100 -28.064 1.00 94.62 299 ILE A N 1
ATOM 2410 C CA . ILE A 1 299 ? 7.807 -1.931 -26.871 1.00 94.62 299 ILE A CA 1
ATOM 2411 C C . ILE A 1 299 ? 6.500 -2.728 -26.944 1.00 94.62 299 ILE A C 1
ATOM 2413 O O . ILE A 1 299 ? 5.425 -2.127 -26.996 1.00 94.62 299 ILE A O 1
ATOM 2417 N N . PRO A 1 300 ? 6.559 -4.068 -26.971 1.00 94.75 300 PRO A N 1
ATOM 2418 C CA . PRO A 1 300 ? 5.364 -4.896 -26.881 1.00 94.75 300 PRO A CA 1
ATOM 2419 C C . PRO A 1 300 ? 4.668 -4.718 -25.530 1.00 94.75 300 PRO A C 1
ATOM 2421 O O . PRO A 1 300 ? 5.334 -4.641 -24.497 1.00 94.75 300 PRO A O 1
ATOM 2424 N N . TRP A 1 301 ? 3.339 -4.712 -25.541 1.00 92.94 301 TRP A N 1
ATOM 2425 C CA . TRP A 1 301 ? 2.534 -4.930 -24.345 1.00 92.94 301 TRP A CA 1
ATOM 2426 C C . TRP A 1 301 ? 2.378 -6.434 -24.152 1.00 92.94 301 TRP A C 1
ATOM 2428 O O . TRP A 1 301 ? 1.808 -7.091 -25.017 1.00 92.94 301 TRP A O 1
ATOM 2438 N N . VAL A 1 302 ? 2.919 -6.988 -23.067 1.00 91.00 302 VAL A N 1
ATOM 2439 C CA . VAL A 1 302 ? 2.908 -8.438 -22.837 1.00 91.00 302 VAL A CA 1
ATOM 2440 C C . VAL A 1 302 ? 1.961 -8.758 -21.697 1.00 91.00 302 VAL A C 1
ATOM 2442 O O . VAL A 1 302 ? 2.153 -8.287 -20.570 1.00 91.00 302 VAL A O 1
ATOM 2445 N N . THR A 1 303 ? 0.945 -9.570 -21.985 1.00 87.62 303 THR A N 1
ATOM 2446 C CA . THR A 1 303 ? 0.062 -10.089 -20.941 1.00 87.62 303 THR A CA 1
ATOM 2447 C C . THR A 1 303 ? 0.734 -11.253 -20.219 1.00 87.62 303 THR A C 1
ATOM 2449 O O . THR A 1 303 ? 1.662 -11.888 -20.718 1.00 87.62 303 THR A O 1
ATOM 2452 N N . MET A 1 304 ? 0.259 -11.574 -19.016 1.00 81.12 304 MET A N 1
ATOM 2453 C CA . MET A 1 304 ? 0.761 -12.740 -18.278 1.00 81.12 304 MET A CA 1
ATOM 2454 C C . MET A 1 304 ? 0.308 -14.080 -18.892 1.00 81.12 304 MET A C 1
ATOM 2456 O O . MET A 1 304 ? 0.751 -15.134 -18.437 1.00 81.12 304 MET A O 1
ATOM 2460 N N . GLY A 1 305 ? -0.557 -14.051 -19.916 1.00 68.88 305 GLY A N 1
ATOM 2461 C CA . GLY A 1 305 ? -0.968 -15.228 -20.682 1.00 68.88 305 GLY A CA 1
ATOM 2462 C C . GLY A 1 305 ? -1.779 -16.267 -19.902 1.00 68.88 305 GLY A C 1
ATOM 2463 O O . GLY A 1 305 ? -1.812 -17.430 -20.304 1.00 68.88 305 GLY A O 1
ATOM 2464 N N . ASP A 1 306 ? -2.410 -15.888 -18.785 1.00 74.56 306 ASP A N 1
ATOM 2465 C CA . ASP A 1 306 ? -3.266 -16.781 -18.002 1.00 74.56 306 ASP A CA 1
ATOM 2466 C C . ASP A 1 306 ? -4.766 -16.504 -18.187 1.00 74.56 306 ASP A C 1
ATOM 2468 O O . ASP A 1 306 ? -5.179 -15.580 -18.885 1.00 74.56 306 ASP A O 1
ATOM 2472 N N . ALA A 1 307 ? -5.607 -17.346 -17.580 1.00 73.94 307 ALA A N 1
ATOM 2473 C CA . ALA A 1 307 ? -7.059 -17.284 -17.751 1.00 73.94 307 ALA A CA 1
ATOM 2474 C C . ALA A 1 307 ? -7.725 -16.035 -17.134 1.00 73.94 307 ALA A C 1
ATOM 2476 O O . ALA A 1 307 ? -8.934 -15.872 -17.288 1.00 73.94 307 ALA A O 1
ATOM 2477 N N . ASN A 1 308 ? -6.976 -15.187 -16.417 1.00 74.75 308 ASN A N 1
ATOM 2478 C CA . ASN A 1 308 ? -7.503 -14.018 -15.711 1.00 74.75 308 ASN A CA 1
ATOM 2479 C C . ASN A 1 308 ? -7.170 -12.686 -16.398 1.00 74.75 308 ASN A C 1
ATOM 2481 O O . ASN A 1 308 ? -7.514 -11.639 -15.855 1.00 74.75 308 ASN A O 1
ATOM 2485 N N . VAL A 1 309 ? -6.499 -12.707 -17.551 1.00 81.81 309 VAL A N 1
ATOM 2486 C CA . VAL A 1 309 ? -6.207 -11.498 -18.334 1.00 81.81 309 VAL A CA 1
ATOM 2487 C C . VAL A 1 309 ? -7.509 -10.942 -18.926 1.00 81.81 309 VAL A C 1
ATOM 2489 O O . VAL A 1 309 ? -8.262 -11.685 -19.564 1.00 81.81 309 VAL A O 1
ATOM 2492 N N . CYS A 1 310 ? -7.800 -9.650 -18.737 1.00 84.12 310 CYS A N 1
ATOM 2493 C CA . CYS A 1 310 ? -9.006 -9.044 -19.302 1.00 84.12 310 CYS A CA 1
ATOM 2494 C C . CYS A 1 310 ? -8.919 -8.838 -20.825 1.00 84.12 310 CYS A C 1
ATOM 2496 O O . CYS A 1 310 ? -7.845 -8.835 -21.433 1.00 84.12 310 CYS A O 1
ATOM 2498 N N . SER A 1 311 ? -10.079 -8.630 -21.457 1.00 88.50 311 SER A N 1
ATOM 2499 C CA . SER A 1 311 ? -10.182 -8.376 -22.901 1.00 88.50 311 SER A CA 1
ATOM 2500 C C . SER A 1 311 ? -9.359 -7.180 -23.367 1.00 88.50 311 SER A C 1
ATOM 2502 O O . SER A 1 311 ? -8.823 -7.212 -24.470 1.00 88.50 311 SER A O 1
ATOM 2504 N N . ASP A 1 312 ? -9.242 -6.149 -22.534 1.00 89.31 312 ASP A N 1
ATOM 2505 C CA . ASP A 1 312 ? -8.569 -4.903 -22.900 1.00 89.31 312 ASP A CA 1
ATOM 2506 C C . ASP A 1 312 ? -7.047 -5.082 -22.884 1.00 89.31 312 ASP A C 1
ATOM 2508 O O . ASP A 1 312 ? -6.352 -4.599 -23.778 1.00 89.31 312 ASP A O 1
ATOM 2512 N N . CYS A 1 313 ? -6.530 -5.860 -21.929 1.00 88.94 313 CYS A N 1
ATOM 2513 C CA . CYS A 1 313 ? -5.135 -6.295 -21.895 1.00 88.94 313 CYS A CA 1
ATOM 2514 C C . CYS A 1 313 ? -4.773 -7.130 -23.134 1.00 88.94 313 CYS A C 1
ATOM 2516 O O . CYS A 1 313 ? -3.727 -6.899 -23.741 1.00 88.94 313 CYS A O 1
ATOM 2518 N N . LEU A 1 314 ? -5.648 -8.060 -23.538 1.00 89.81 314 LEU A N 1
ATOM 2519 C CA . LEU A 1 314 ? -5.462 -8.863 -24.754 1.00 89.81 314 LEU A CA 1
ATOM 2520 C C . LEU A 1 314 ? -5.531 -8.009 -26.027 1.00 89.81 314 LEU A C 1
ATOM 2522 O O . LEU A 1 314 ? -4.757 -8.229 -26.957 1.00 89.81 314 LEU A O 1
ATOM 2526 N N . ALA A 1 315 ? -6.434 -7.026 -26.075 1.00 91.50 315 ALA A N 1
ATOM 2527 C CA . ALA A 1 315 ? -6.531 -6.098 -27.198 1.00 91.50 315 ALA A CA 1
ATOM 2528 C C . ALA A 1 315 ? -5.237 -5.289 -27.359 1.00 91.50 315 ALA A C 1
ATOM 2530 O O . ALA A 1 315 ? -4.704 -5.201 -28.462 1.00 91.50 315 ALA A O 1
ATOM 2531 N N . ARG A 1 316 ? -4.669 -4.789 -26.257 1.00 92.69 316 ARG A N 1
ATOM 2532 C CA . ARG A 1 316 ? -3.400 -4.047 -26.281 1.00 92.69 316 ARG A CA 1
ATOM 2533 C C . ARG A 1 316 ? -2.205 -4.887 -26.702 1.00 92.69 316 ARG A C 1
ATOM 2535 O O . ARG A 1 316 ? -1.336 -4.424 -27.435 1.00 92.69 316 ARG A O 1
ATOM 2542 N N . GLU A 1 317 ? -2.159 -6.139 -26.266 1.00 92.06 317 GLU A N 1
ATOM 2543 C CA . GLU A 1 317 ? -1.141 -7.077 -26.740 1.00 92.06 317 GLU A CA 1
ATOM 2544 C C . GLU A 1 317 ? -1.234 -7.297 -28.256 1.00 92.06 317 GLU A C 1
ATOM 2546 O O . GLU A 1 317 ? -0.206 -7.347 -28.929 1.00 92.06 317 GLU A O 1
ATOM 2551 N N . ALA A 1 318 ? -2.452 -7.354 -28.808 1.00 92.31 318 ALA A N 1
ATOM 2552 C CA . ALA A 1 318 ? -2.681 -7.513 -30.243 1.00 92.31 318 ALA A CA 1
ATOM 2553 C C . ALA A 1 318 ? -2.414 -6.236 -31.066 1.00 92.31 318 ALA A C 1
ATOM 2555 O O . ALA A 1 318 ? -1.999 -6.333 -32.220 1.00 92.31 318 ALA A O 1
ATOM 2556 N N . GLU A 1 319 ? -2.664 -5.054 -30.500 1.00 94.25 319 GLU A N 1
ATOM 2557 C CA . GLU A 1 319 ? -2.465 -3.751 -31.154 1.00 94.25 319 GLU A CA 1
ATOM 2558 C C . GLU A 1 319 ? -1.003 -3.277 -31.142 1.00 94.25 319 GLU A C 1
ATOM 2560 O O . GLU A 1 319 ? -0.603 -2.471 -31.986 1.00 94.25 319 GLU A O 1
ATOM 2565 N N . GLY A 1 320 ? -0.205 -3.759 -30.186 1.00 90.12 320 GLY A N 1
ATOM 2566 C CA . GLY A 1 320 ? 1.211 -3.431 -30.069 1.00 90.12 320 GLY A CA 1
ATOM 2567 C C . GLY A 1 320 ? 2.087 -3.983 -31.210 1.00 90.12 320 GLY A C 1
ATOM 2568 O O . GLY A 1 320 ? 1.632 -4.711 -32.093 1.00 90.12 320 GLY A O 1
ATOM 2569 N N . PRO A 1 321 ? 3.400 -3.681 -31.200 1.00 94.88 321 PRO A N 1
ATOM 2570 C CA . PRO A 1 321 ? 4.127 -2.942 -30.168 1.00 94.88 321 PRO A CA 1
ATOM 2571 C C . PRO A 1 321 ? 3.988 -1.412 -30.300 1.00 94.88 321 PRO A C 1
ATOM 2573 O O . PRO A 1 321 ? 3.772 -0.886 -31.391 1.00 94.88 321 PRO A O 1
ATOM 2576 N N . TYR A 1 322 ? 4.188 -0.696 -29.192 1.00 93.81 322 TYR A N 1
ATOM 2577 C CA . TYR A 1 322 ? 3.961 0.751 -29.066 1.00 93.81 322 TYR A CA 1
ATOM 2578 C C . TYR A 1 322 ? 5.259 1.555 -29.046 1.00 93.81 322 TYR A C 1
ATOM 2580 O O . TYR A 1 322 ? 6.288 1.059 -28.589 1.00 93.81 322 TYR A O 1
ATOM 2588 N N . TYR A 1 323 ? 5.226 2.812 -29.488 1.00 92.25 323 TYR A N 1
ATOM 2589 C CA . TYR A 1 323 ? 6.324 3.737 -29.195 1.00 92.25 323 TYR A CA 1
ATOM 2590 C C . TYR A 1 323 ? 6.397 4.015 -27.685 1.00 92.25 323 TYR A C 1
ATOM 2592 O O . TYR A 1 323 ? 5.360 3.974 -27.025 1.00 92.25 323 TYR A O 1
ATOM 2600 N N . PRO A 1 324 ? 7.582 4.280 -27.103 1.00 91.44 324 PRO A N 1
ATOM 2601 C CA . PRO A 1 324 ? 7.704 4.558 -25.670 1.00 91.44 324 PRO A CA 1
ATOM 2602 C C . PRO A 1 324 ? 6.812 5.709 -25.166 1.00 91.44 324 PRO A C 1
ATOM 2604 O O . PRO A 1 324 ? 6.345 5.664 -24.030 1.00 91.44 324 PRO A O 1
ATOM 2607 N N . GLU A 1 325 ? 6.585 6.728 -25.994 1.00 89.94 325 GLU A N 1
ATOM 2608 C CA . GLU A 1 325 ? 5.727 7.891 -25.729 1.00 89.94 325 GLU A CA 1
ATOM 2609 C C . GLU A 1 325 ? 4.229 7.590 -25.817 1.00 89.94 325 GLU A C 1
ATOM 2611 O O . GLU A 1 325 ? 3.450 8.211 -25.097 1.00 89.94 325 GLU A O 1
ATOM 2616 N N . ASP A 1 326 ? 3.860 6.596 -26.624 1.00 92.75 326 ASP A N 1
ATOM 2617 C CA . ASP A 1 326 ? 2.485 6.135 -26.828 1.00 92.75 326 ASP A CA 1
ATOM 2618 C C . ASP A 1 326 ? 2.207 4.824 -26.076 1.00 92.75 326 ASP A C 1
ATOM 2620 O O . ASP A 1 326 ? 1.188 4.170 -26.307 1.00 92.75 326 ASP A O 1
ATOM 2624 N N . TYR A 1 327 ? 3.131 4.392 -25.207 1.00 93.00 327 TYR A N 1
ATOM 2625 C CA . TYR A 1 327 ? 2.961 3.158 -24.455 1.00 93.00 327 TYR A CA 1
ATOM 2626 C C . TYR A 1 327 ? 1.760 3.319 -23.524 1.00 93.00 327 TYR A C 1
ATOM 2628 O O . TYR A 1 327 ? 1.719 4.273 -22.741 1.00 93.00 327 TYR A O 1
ATOM 2636 N N . PRO A 1 328 ? 0.765 2.429 -23.606 1.00 90.88 328 PRO A N 1
ATOM 2637 C CA . PRO A 1 328 ? -0.528 2.734 -23.032 1.00 90.88 328 PRO A CA 1
ATOM 2638 C C . PRO A 1 328 ? -0.513 2.512 -21.505 1.00 90.88 328 PRO A C 1
ATOM 2640 O O . PRO A 1 328 ? 0.272 1.725 -20.986 1.00 90.88 328 PRO A O 1
ATOM 2643 N N . GLU A 1 329 ? -1.367 3.221 -20.763 1.00 85.88 329 GLU A N 1
ATOM 2644 C CA . GLU A 1 329 ? -1.465 3.126 -19.290 1.00 85.88 329 GLU A CA 1
ATOM 2645 C C . GLU A 1 329 ? -2.481 2.071 -18.863 1.00 85.88 329 GLU A C 1
ATOM 2647 O O . GLU A 1 329 ? -3.489 1.928 -19.546 1.00 85.88 329 GLU A O 1
ATOM 2652 N N . ASP A 1 330 ? -2.259 1.352 -17.765 1.00 83.12 330 ASP A N 1
ATOM 2653 C CA . ASP A 1 330 ? -3.132 0.246 -17.329 1.00 83.12 330 ASP A CA 1
ATOM 2654 C C . ASP A 1 330 ? -4.610 0.684 -17.260 1.00 83.12 330 ASP A C 1
ATOM 2656 O O . ASP A 1 330 ? -4.924 1.745 -16.712 1.00 83.12 330 ASP A O 1
ATOM 2660 N N . GLN A 1 331 ? -5.527 -0.107 -17.834 1.00 71.88 331 GLN A N 1
ATOM 2661 C CA . GLN A 1 331 ? -6.958 0.252 -17.898 1.00 71.88 331 GLN A CA 1
ATOM 2662 C C . GLN A 1 331 ? -7.650 0.035 -16.548 1.00 71.88 331 GLN A C 1
ATOM 2664 O O . GLN A 1 331 ? -8.589 0.749 -16.185 1.00 71.88 331 GLN A O 1
ATOM 2669 N N . HIS A 1 332 ? -7.170 -0.949 -15.789 1.00 77.88 332 HIS A N 1
ATOM 2670 C CA . HIS A 1 332 ? -7.740 -1.366 -14.522 1.00 77.88 332 HIS A CA 1
ATOM 2671 C C . HIS A 1 332 ? -6.695 -1.457 -13.419 1.00 77.88 332 HIS A C 1
ATOM 2673 O O . HIS A 1 332 ? -5.513 -1.742 -13.611 1.00 77.88 332 HIS A O 1
ATOM 2679 N N . TYR A 1 333 ? -7.175 -1.279 -12.194 1.00 75.38 333 TYR A N 1
ATOM 2680 C CA . TYR A 1 333 ? -6.351 -1.492 -11.022 1.00 75.38 333 TYR A CA 1
ATOM 2681 C C . TYR A 1 333 ? -5.997 -2.974 -10.854 1.00 75.38 333 TYR A C 1
ATOM 2683 O O . TYR A 1 333 ? -6.881 -3.810 -10.669 1.00 75.38 333 TYR A O 1
ATOM 2691 N N . GLY A 1 334 ? -4.699 -3.279 -10.822 1.00 80.31 334 GLY A N 1
ATOM 2692 C CA . GLY A 1 334 ? -4.203 -4.643 -10.638 1.00 80.31 334 GLY A CA 1
ATOM 2693 C C . GLY A 1 334 ? -3.964 -5.421 -11.924 1.00 80.31 334 GLY A C 1
ATOM 2694 O O . GLY A 1 334 ? -3.808 -6.638 -11.852 1.00 80.31 334 GLY A O 1
ATOM 2695 N N . GLU A 1 335 ? -3.902 -4.745 -13.070 1.00 85.00 335 GLU A N 1
ATOM 2696 C CA . GLU A 1 335 ? -3.300 -5.321 -14.270 1.00 85.00 335 GLU A CA 1
ATOM 2697 C C . GLU A 1 335 ? -1.838 -5.690 -14.003 1.00 85.00 335 GLU A C 1
ATOM 2699 O O . GLU A 1 335 ? -1.109 -4.988 -13.300 1.00 85.00 335 GLU A O 1
ATOM 2704 N N . ARG A 1 336 ? -1.419 -6.837 -14.541 1.00 87.44 336 ARG A N 1
ATOM 2705 C CA . ARG A 1 336 ? -0.045 -7.356 -14.409 1.00 87.44 336 ARG A CA 1
ATOM 2706 C C . ARG A 1 336 ? 0.696 -7.398 -15.735 1.00 87.44 336 ARG A C 1
ATOM 2708 O O . ARG A 1 336 ? 1.703 -8.092 -15.852 1.00 87.44 336 ARG A O 1
ATOM 2715 N N . CYS A 1 337 ? 0.179 -6.697 -16.734 1.00 85.88 337 CYS A N 1
ATOM 2716 C CA . CYS A 1 337 ? 0.824 -6.586 -18.026 1.00 85.88 337 CYS A CA 1
ATOM 2717 C C . CYS A 1 337 ? 2.158 -5.858 -17.875 1.00 85.88 337 CYS A C 1
ATOM 2719 O O . CYS A 1 337 ? 2.290 -4.915 -17.092 1.00 85.88 337 CYS A O 1
ATOM 2721 N N . VAL A 1 338 ? 3.167 -6.321 -18.604 1.00 88.25 338 VAL A N 1
ATOM 2722 C CA . VAL A 1 338 ? 4.528 -5.798 -18.490 1.00 88.25 338 VAL A CA 1
ATOM 2723 C C . VAL A 1 338 ? 5.068 -5.379 -19.852 1.00 88.25 338 VAL A C 1
ATOM 2725 O O . VAL A 1 338 ? 4.717 -5.983 -20.869 1.00 88.25 338 VAL A O 1
ATOM 2728 N N . PRO A 1 339 ? 5.962 -4.376 -19.889 1.00 91.25 339 PRO A N 1
ATOM 2729 C CA . PRO A 1 339 ? 6.742 -4.090 -21.082 1.00 91.25 339 PRO A CA 1
ATOM 2730 C C . PRO A 1 339 ? 7.543 -5.317 -21.534 1.00 91.25 339 PRO A C 1
ATOM 2732 O O . PRO A 1 339 ? 8.336 -5.875 -20.769 1.00 91.25 339 PRO A O 1
ATOM 2735 N N . GLY A 1 340 ? 7.345 -5.723 -22.787 1.00 91.69 340 GLY A N 1
ATOM 2736 C CA . GLY A 1 340 ? 8.092 -6.800 -23.430 1.00 91.69 340 GLY A CA 1
ATOM 2737 C C . GLY A 1 340 ? 9.490 -6.388 -23.885 1.00 91.69 340 GLY A C 1
ATOM 2738 O O . GLY A 1 340 ? 9.881 -5.220 -23.806 1.00 91.69 340 GLY A O 1
ATOM 2739 N N . GLU A 1 341 ? 10.245 -7.358 -24.411 1.00 93.88 341 GLU A N 1
ATOM 2740 C CA . GLU A 1 341 ? 11.537 -7.095 -25.055 1.00 93.88 341 GLU A CA 1
ATOM 2741 C C . GLU A 1 341 ? 11.353 -6.098 -26.216 1.00 93.88 341 GLU A C 1
ATOM 2743 O O . GLU A 1 341 ? 10.485 -6.307 -27.066 1.00 93.88 341 GLU A O 1
ATOM 2748 N N . PRO A 1 342 ? 12.127 -4.999 -26.260 1.00 93.12 342 PRO A N 1
ATOM 2749 C CA . PRO A 1 342 ? 11.901 -3.942 -27.226 1.00 93.12 342 PRO A CA 1
ATOM 2750 C C . PRO A 1 342 ? 12.374 -4.392 -28.609 1.00 93.12 342 PRO A C 1
ATOM 2752 O O . PRO A 1 342 ? 13.428 -5.012 -28.766 1.00 93.12 342 PRO A O 1
ATOM 2755 N N . VAL A 1 343 ? 11.608 -4.025 -29.630 1.00 90.69 343 VAL A N 1
ATOM 2756 C CA . VAL A 1 343 ? 11.943 -4.255 -31.034 1.00 90.69 343 VAL A CA 1
ATOM 2757 C C . VAL A 1 343 ? 12.652 -3.016 -31.567 1.00 90.69 343 VAL A C 1
ATOM 2759 O O . VAL A 1 343 ? 12.088 -1.921 -31.561 1.00 90.69 343 VAL A O 1
ATOM 2762 N N . PHE A 1 344 ? 13.891 -3.187 -32.027 1.00 87.38 344 PHE A N 1
ATOM 2763 C CA . PHE A 1 344 ? 14.709 -2.112 -32.588 1.00 87.38 344 PHE A CA 1
ATOM 2764 C C . PHE A 1 344 ? 14.654 -2.122 -34.115 1.00 87.38 344 PHE A C 1
ATOM 2766 O O . PHE A 1 344 ? 14.869 -3.160 -34.743 1.00 87.38 344 PHE A O 1
ATOM 2773 N N . PHE A 1 345 ? 14.442 -0.954 -34.712 1.00 81.94 345 PHE A N 1
ATOM 2774 C CA . PHE A 1 345 ? 14.442 -0.764 -36.158 1.00 81.94 345 PHE A CA 1
ATOM 2775 C C . PHE A 1 345 ? 15.682 0.032 -36.564 1.00 81.94 345 PHE A C 1
ATOM 2777 O O . PHE A 1 345 ? 16.011 1.048 -35.951 1.00 81.94 345 PHE A O 1
ATOM 2784 N N . LYS A 1 346 ? 16.383 -0.442 -37.600 1.00 66.69 346 LYS A N 1
ATOM 2785 C CA . LYS A 1 346 ? 17.484 0.292 -38.233 1.00 66.69 346 LYS A CA 1
ATOM 2786 C C . LYS A 1 346 ? 16.959 1.000 -39.472 1.00 66.69 346 LYS A C 1
ATOM 2788 O O . LYS A 1 346 ? 16.608 0.335 -40.441 1.00 66.69 346 LYS A O 1
ATOM 2793 N N . GLY A 1 347 ? 16.948 2.324 -39.435 1.00 58.66 347 GLY A N 1
ATOM 2794 C CA . GLY A 1 347 ? 16.592 3.164 -40.571 1.00 58.66 347 GLY A CA 1
ATOM 2795 C C . GLY A 1 347 ? 16.108 4.529 -40.107 1.00 58.66 347 GLY A C 1
ATOM 2796 O O . GLY A 1 347 ? 15.400 4.630 -39.107 1.00 58.66 347 GLY A O 1
ATOM 2797 N N . VAL A 1 348 ? 16.499 5.571 -40.836 1.00 52.22 348 VAL A N 1
ATOM 2798 C CA . VAL A 1 348 ? 15.790 6.849 -40.808 1.00 52.22 348 VAL A CA 1
ATOM 2799 C C . VAL A 1 348 ? 14.447 6.563 -41.476 1.00 52.22 348 VAL A C 1
ATOM 2801 O O . VAL A 1 348 ? 14.428 6.088 -42.612 1.00 52.22 348 VAL A O 1
ATOM 2804 N N . LEU A 1 349 ? 13.332 6.779 -40.778 1.00 48.47 349 LEU A N 1
ATOM 2805 C CA . LEU A 1 349 ? 12.073 7.021 -41.475 1.00 48.47 349 LEU A CA 1
ATOM 2806 C C . LEU A 1 349 ? 12.301 8.326 -42.238 1.00 48.47 349 LEU A C 1
ATOM 2808 O O . LEU A 1 349 ? 12.188 9.404 -41.666 1.00 48.47 349 LEU A O 1
ATOM 2812 N N . GLU A 1 350 ? 12.756 8.231 -43.488 1.00 43.56 350 GLU A N 1
ATOM 2813 C CA . GLU A 1 350 ? 12.614 9.348 -44.406 1.00 43.56 350 GLU A CA 1
ATOM 2814 C C . GLU A 1 350 ? 11.115 9.608 -44.484 1.00 43.56 350 GLU A C 1
ATOM 2816 O O . GLU A 1 350 ? 10.339 8.756 -44.917 1.00 43.56 350 GLU A O 1
ATOM 2821 N N . ASP A 1 351 ? 10.728 10.754 -43.941 1.00 42.00 351 ASP A N 1
ATOM 2822 C CA . ASP A 1 351 ? 9.422 11.367 -44.064 1.00 42.00 351 ASP A CA 1
ATOM 2823 C C . ASP A 1 351 ? 9.005 11.379 -45.544 1.00 42.00 351 ASP A C 1
ATOM 2825 O O . ASP A 1 351 ? 9.250 12.340 -46.270 1.00 42.00 351 ASP A O 1
ATOM 2829 N N . VAL A 1 352 ? 8.339 10.321 -46.011 1.00 39.75 352 VAL A N 1
ATOM 2830 C CA . VAL A 1 352 ? 7.529 10.376 -47.231 1.00 39.75 352 VAL A CA 1
ATOM 2831 C C . VAL A 1 352 ? 6.203 11.022 -46.843 1.00 39.75 352 VAL A C 1
ATOM 2833 O O . VAL A 1 352 ? 5.152 10.388 -46.799 1.00 39.75 352 VAL A O 1
ATOM 2836 N N . TRP A 1 353 ? 6.268 12.311 -46.516 1.00 38.75 353 TRP A N 1
ATOM 2837 C CA . TRP A 1 353 ? 5.117 13.199 -46.597 1.00 38.75 353 TRP A CA 1
ATOM 2838 C C . TRP A 1 353 ? 5.010 13.690 -48.041 1.00 38.75 353 TRP A C 1
ATOM 2840 O O . TRP A 1 353 ? 5.241 14.862 -48.332 1.00 38.75 353 TRP A O 1
ATOM 2850 N N . ASP A 1 354 ? 4.651 12.788 -48.954 1.00 38.81 354 ASP A N 1
ATOM 2851 C CA . ASP A 1 354 ? 4.052 13.200 -50.221 1.00 38.81 354 ASP A CA 1
ATOM 2852 C C . ASP A 1 354 ? 2.618 13.657 -49.912 1.00 38.81 354 ASP A C 1
ATOM 2854 O O . ASP A 1 354 ? 1.660 12.883 -49.942 1.00 38.81 354 ASP A O 1
ATOM 2858 N N . TYR A 1 355 ? 2.480 14.934 -49.547 1.00 37.12 355 TYR A N 1
ATOM 2859 C CA . TYR A 1 355 ? 1.199 15.628 -49.623 1.00 37.12 355 TYR A CA 1
ATOM 2860 C C . TYR A 1 355 ? 0.840 15.798 -51.104 1.00 37.12 355 TYR A C 1
ATOM 2862 O O . TYR A 1 355 ? 1.516 16.526 -51.834 1.00 37.12 355 TYR A O 1
ATOM 2870 N N . ALA A 1 356 ? -0.213 15.091 -51.519 1.00 38.81 356 ALA A N 1
ATOM 2871 C CA . ALA A 1 356 ? -0.926 15.293 -52.778 1.00 38.81 356 ALA A CA 1
ATOM 2872 C C . ALA A 1 356 ? -1.705 16.616 -52.801 1.00 38.81 356 ALA A C 1
ATOM 2874 O O . ALA A 1 356 ? -2.168 17.051 -51.717 1.00 38.81 356 ALA A O 1
#

Organism: NCBI:txid1705564

Radius of gyration: 28.76 Å; chains: 1; bounding box: 68×54×100 Å

Foldseek 3Di:
DVVVVVVVCPPDPPPPVNVVVCCVPQVNPDDVSVVCVVVVNDDGDDDDDDDDDDPPPQLDQDLFFDQCFFFDGDDPVLRVLLSVLSVLLVVLLVVLLCLQQPDPDDLVVSLVVNVVSLVSSLVVSLVSLLVLLVVLLQVLQVVLVVLCVVVVHDADDDDPDQVLSVVLSVVLSVLSNVLSVQLSVLSNVLSVVSVVVVVVVVVVPPPPPPVPQDFDDDDPPDDPQLVVVCVVCSVHGSVVSVVVVSSSVSSSSSSVSSSVSSNSSSLSSLVSNQVSSQSSNLVNQVCCCVVGVFKDKFWAFAAPPDPRADPVSVVSNVVDRHGSVVHDDDPDRRGNTHTDSMDIDGDDPPPPPPDD

pLDDT: mean 80.38, std 19.24, range [26.92, 98.62]

Sequence (356 aa):
MEKVAEATREKVAIDEALLCYLIEKSGIKNLDEFELWVKGEVEIKPKVEHAHIKKSKKIKVEFKPNPNLGEAGATKEELNYRQVLILYLKPVWDSAKKIIIESDLSLQEKHVEINKLIENFISNVQKVAQSTVTSRYNAGYTRMEGYVKKAKYKIPSRPKEQPRLDTLLLQQTMNIEDIGLTLRGKLRQILNIKAVQDFYEQGREGKPDPEKIKKAVPKPNWTVCMKRVAKEHPEWSEAEVKKWCEVFAYEEEIDKAVDDSKRRVDAIGMFGFLESDKAGYLQAALLLSVGITELTMKIPWVTMGDANVCSDCLAREAEGPYYPEDYPEDQHYGERCVPGEPVFFKGVLEDVWDYA